Protein AF-A0A094L266-F1 (afdb_monomer_lite)

Structure (mmCIF, N/CA/C/O backbone):
data_AF-A0A094L266-F1
#
_entry.id   AF-A0A094L266-F1
#
loop_
_atom_site.group_PDB
_atom_site.id
_atom_site.type_symbol
_atom_site.label_atom_id
_atom_site.label_alt_id
_atom_site.label_comp_id
_atom_site.label_asym_id
_atom_site.label_entity_id
_atom_site.label_seq_id
_atom_site.pdbx_PDB_ins_code
_atom_site.Cartn_x
_atom_site.Cartn_y
_atom_site.Cartn_z
_atom_site.occupancy
_atom_site.B_iso_or_equiv
_atom_site.auth_seq_id
_atom_site.auth_comp_id
_atom_site.auth_asym_id
_atom_site.auth_atom_id
_atom_site.pdbx_PDB_model_num
ATOM 1 N N . GLN A 1 1 ? -18.349 5.823 22.817 1.00 77.00 1 GLN A N 1
ATOM 2 C CA . GLN A 1 1 ? -17.295 5.300 23.709 1.00 77.00 1 GLN A CA 1
ATOM 3 C C . GLN A 1 1 ? -16.425 6.464 24.142 1.00 77.00 1 GLN A C 1
ATOM 5 O O . GLN A 1 1 ? -16.232 7.372 23.343 1.00 77.00 1 GLN A O 1
ATOM 10 N N . VAL A 1 2 ? -15.951 6.466 25.386 1.00 85.06 2 VAL A N 1
ATOM 11 C CA . VAL A 1 2 ? -15.010 7.472 25.903 1.00 85.06 2 VAL A CA 1
ATOM 12 C C . VAL A 1 2 ? -13.808 6.741 26.481 1.00 85.06 2 VAL A C 1
ATOM 14 O O . VAL A 1 2 ? -13.984 5.824 27.277 1.00 85.06 2 VAL A O 1
ATOM 17 N N . THR A 1 3 ? -12.604 7.152 26.094 1.00 87.38 3 THR A N 1
ATOM 18 C CA . THR A 1 3 ? -11.351 6.601 26.618 1.00 87.38 3 THR A CA 1
ATOM 19 C C . THR A 1 3 ? -10.597 7.705 27.354 1.00 87.38 3 THR A C 1
ATOM 21 O O . THR A 1 3 ? -10.399 8.791 26.813 1.00 87.38 3 THR A O 1
ATOM 24 N N . ILE A 1 4 ? -10.208 7.440 28.599 1.00 89.06 4 ILE A N 1
ATOM 25 C CA . ILE A 1 4 ? -9.524 8.371 29.497 1.00 89.06 4 ILE A CA 1
ATOM 26 C C . ILE A 1 4 ? -8.120 7.833 29.738 1.00 89.06 4 ILE A C 1
ATOM 28 O O . ILE A 1 4 ? -7.959 6.794 30.371 1.00 89.06 4 ILE A O 1
ATOM 32 N N . LEU A 1 5 ? -7.111 8.555 29.259 1.00 89.88 5 LEU A N 1
ATOM 33 C CA . LEU A 1 5 ? -5.710 8.278 29.560 1.00 89.88 5 LEU A CA 1
ATOM 34 C C . LEU A 1 5 ? -5.288 9.113 30.774 1.00 89.88 5 LEU A C 1
ATOM 36 O O . LEU A 1 5 ? -5.449 10.334 30.767 1.00 89.88 5 LEU A O 1
ATOM 40 N N . THR A 1 6 ? -4.761 8.476 31.817 1.00 89.31 6 THR A N 1
ATOM 41 C CA . THR A 1 6 ? -4.371 9.149 33.065 1.00 89.31 6 THR A CA 1
ATOM 42 C C . THR A 1 6 ? -3.055 8.606 33.609 1.00 89.31 6 THR A C 1
ATOM 44 O O . THR A 1 6 ? -2.731 7.445 33.404 1.00 89.31 6 THR A O 1
ATOM 47 N N . SER A 1 7 ? -2.288 9.431 34.320 1.00 86.75 7 SER A N 1
ATOM 48 C CA . SER A 1 7 ? -1.132 8.991 35.118 1.00 86.75 7 SER A CA 1
ATOM 49 C C . SER A 1 7 ? -1.496 8.697 36.579 1.00 86.75 7 SER A C 1
ATOM 51 O O . SER A 1 7 ? -0.636 8.323 37.373 1.00 86.75 7 SER A O 1
ATOM 53 N N . GLN A 1 8 ? -2.758 8.911 36.962 1.00 84.25 8 GLN A N 1
ATOM 54 C CA . GLN A 1 8 ? -3.252 8.644 38.311 1.00 84.25 8 GLN A CA 1
ATOM 55 C C . GLN A 1 8 ? -3.615 7.166 38.481 1.00 84.25 8 GLN A C 1
ATOM 57 O O . GLN A 1 8 ? -3.869 6.456 37.508 1.00 84.25 8 GLN A O 1
ATOM 62 N N . SER A 1 9 ? -3.696 6.715 39.737 1.00 83.94 9 SER A N 1
ATOM 63 C CA . SER A 1 9 ? -4.188 5.374 40.064 1.00 83.94 9 SER A CA 1
ATOM 64 C C . SER A 1 9 ? -5.566 5.141 39.446 1.00 83.94 9 SER A C 1
ATOM 66 O O . SER A 1 9 ? -6.496 5.925 39.660 1.00 83.94 9 SER A O 1
ATOM 68 N N . SER A 1 10 ? -5.708 4.036 38.713 1.00 83.50 10 SER A N 1
ATOM 69 C CA . SER A 1 10 ? -6.963 3.666 38.061 1.00 83.50 10 SER A CA 1
ATOM 70 C C . SER A 1 10 ? -8.124 3.572 39.052 1.00 83.50 10 SER A C 1
ATOM 72 O O . SER A 1 10 ? -9.214 4.056 38.762 1.00 83.50 10 SER A O 1
ATOM 74 N N . LYS A 1 11 ? -7.874 3.058 40.263 1.00 84.00 11 LYS A N 1
ATOM 75 C CA . LYS A 1 11 ? -8.875 2.949 41.338 1.00 84.00 11 LYS A CA 1
ATOM 76 C C . LYS A 1 11 ? -9.418 4.310 41.781 1.00 84.00 11 LYS A C 1
ATOM 78 O O . LYS A 1 11 ? -10.605 4.429 42.070 1.00 84.00 11 LYS A O 1
ATOM 83 N N . GLU A 1 12 ? -8.564 5.330 41.846 1.00 85.38 12 GLU A N 1
ATOM 84 C CA . GLU A 1 12 ? -8.976 6.684 42.236 1.00 85.38 12 GLU A CA 1
ATOM 85 C C . GLU A 1 12 ? -9.762 7.365 41.111 1.00 85.38 12 GLU A C 1
ATOM 87 O O . GLU A 1 12 ? -10.822 7.942 41.349 1.00 85.38 12 GLU A O 1
ATOM 92 N N . MET A 1 13 ? -9.297 7.222 39.867 1.00 87.31 13 MET A N 1
ATOM 93 C CA . MET A 1 13 ? -9.992 7.758 38.696 1.00 87.31 13 MET A CA 1
ATOM 94 C C . MET A 1 13 ? -11.389 7.146 38.534 1.00 87.31 13 MET A C 1
ATOM 96 O O . MET A 1 13 ? -12.349 7.875 38.281 1.00 87.31 13 MET A O 1
ATOM 100 N N . VAL A 1 14 ? -11.516 5.829 38.731 1.00 86.00 14 VAL A N 1
ATOM 101 C CA . VAL A 1 14 ? -12.807 5.128 38.719 1.00 86.00 14 VAL A CA 1
ATOM 102 C C . VAL A 1 14 ? -13.715 5.719 39.791 1.00 86.00 14 VAL A C 1
ATOM 104 O O . VAL A 1 14 ? -14.748 6.268 39.436 1.00 86.00 14 VAL A O 1
ATOM 107 N N . LYS A 1 15 ? -13.303 5.773 41.066 1.00 85.69 15 LYS A N 1
ATOM 108 C CA . LYS A 1 15 ? -14.116 6.378 42.144 1.00 85.69 15 LYS A CA 1
ATOM 109 C C . LYS A 1 15 ? -14.580 7.807 41.837 1.00 85.69 15 LYS A C 1
ATOM 111 O O . LYS A 1 15 ? -15.702 8.191 42.179 1.00 85.69 15 LYS A O 1
ATOM 116 N N . GLN A 1 16 ? -13.735 8.616 41.200 1.00 85.62 16 GLN A N 1
ATOM 117 C CA . GLN A 1 16 ? -14.105 9.974 40.797 1.00 85.62 16 GLN A CA 1
ATOM 118 C C . GLN A 1 16 ? -15.134 9.992 39.664 1.00 85.62 16 GLN A C 1
ATOM 120 O O . GLN A 1 16 ? -16.074 10.791 39.723 1.00 85.62 16 GLN A O 1
ATOM 125 N N . LEU A 1 17 ? -14.984 9.122 38.662 1.00 86.88 17 LEU A N 1
ATOM 126 C CA . LEU A 1 17 ? -15.972 8.940 37.597 1.00 86.88 17 LEU A CA 1
ATOM 127 C C . LEU A 1 17 ? -17.296 8.466 38.179 1.00 86.88 17 LEU A C 1
ATOM 129 O O . LEU A 1 17 ? -18.318 9.103 37.947 1.00 86.88 17 LEU A O 1
ATOM 133 N N . GLU A 1 18 ? -17.260 7.433 39.015 1.00 84.12 18 GLU A N 1
ATOM 134 C CA . GLU A 1 18 ? -18.427 6.890 39.695 1.00 84.12 18 GLU A CA 1
ATOM 135 C C . GLU A 1 18 ? -19.179 7.973 40.461 1.00 84.12 18 GLU A C 1
ATOM 137 O O . GLU A 1 18 ? -20.393 8.042 40.368 1.00 84.12 18 GLU A O 1
ATOM 142 N N . LYS A 1 19 ? -18.482 8.849 41.197 1.00 86.19 19 LYS A N 1
ATOM 143 C CA . LYS A 1 19 ? -19.109 9.943 41.950 1.00 86.19 19 LYS A CA 1
ATOM 144 C C . LYS A 1 19 ? -19.701 11.027 41.049 1.00 86.19 19 LYS A C 1
ATOM 146 O O . LYS A 1 19 ? -20.755 11.560 41.379 1.00 86.19 19 LYS A O 1
ATOM 151 N N . LYS A 1 20 ? -19.019 11.391 39.961 1.00 84.75 20 LYS A N 1
ATOM 152 C CA . LYS A 1 20 ? -19.442 12.492 39.079 1.00 84.75 20 LYS A CA 1
ATOM 153 C C . LYS A 1 20 ? -20.516 12.090 38.072 1.00 84.75 20 LYS A C 1
ATOM 155 O O . LYS A 1 20 ? -21.254 12.956 37.621 1.00 84.75 20 LYS A O 1
ATOM 160 N N . LEU A 1 21 ? -20.589 10.811 37.719 1.00 84.12 21 LEU A N 1
ATOM 161 C CA . LEU A 1 21 ? -21.500 10.293 36.702 1.00 84.12 21 LEU A CA 1
ATOM 162 C C . LEU A 1 21 ? -22.835 9.786 37.276 1.00 84.12 21 LEU A C 1
ATOM 164 O O . LEU A 1 21 ? -23.716 9.468 36.487 1.00 84.12 21 LEU A O 1
ATOM 168 N N . LYS A 1 22 ? -23.022 9.742 38.610 1.00 79.69 22 LYS A N 1
ATOM 169 C CA . LYS A 1 22 ? -24.255 9.209 39.243 1.00 79.69 22 LYS A CA 1
ATOM 170 C C . LYS A 1 22 ? -25.541 9.891 38.778 1.00 79.69 22 LYS A C 1
ATOM 172 O O . LYS A 1 22 ? -26.564 9.225 38.689 1.00 79.69 22 LYS A O 1
ATOM 177 N N . ASP A 1 23 ? -25.468 11.187 38.487 1.00 80.56 23 ASP A N 1
ATOM 178 C CA . ASP A 1 23 ? -26.631 12.025 38.169 1.00 80.56 23 ASP A CA 1
ATOM 179 C C . ASP A 1 23 ? -26.666 12.460 36.691 1.00 80.56 23 ASP A C 1
ATOM 181 O O . ASP A 1 23 ? -27.406 13.372 36.322 1.00 80.56 23 ASP A O 1
ATOM 185 N N . ILE A 1 24 ? -25.835 11.850 35.838 1.00 81.75 24 ILE A N 1
ATOM 186 C CA . ILE A 1 24 ? -25.734 12.185 34.413 1.00 81.75 24 ILE A CA 1
ATOM 187 C C . ILE A 1 24 ? -26.445 11.108 33.595 1.00 81.75 24 ILE A C 1
ATOM 189 O O . ILE A 1 24 ? -26.283 9.918 33.846 1.00 81.75 24 ILE A O 1
ATOM 193 N N . ASP A 1 25 ? -27.219 11.527 32.593 1.00 79.19 25 ASP A N 1
ATOM 194 C CA . ASP A 1 25 ? -27.802 10.609 31.617 1.00 79.19 25 ASP A CA 1
ATOM 195 C C . ASP A 1 25 ? -26.721 10.121 30.639 1.00 79.19 25 ASP A C 1
ATOM 197 O O . ASP A 1 25 ? -26.114 10.907 29.907 1.00 79.19 25 ASP A O 1
ATOM 201 N N . LEU A 1 26 ? -26.465 8.814 30.648 1.00 79.56 26 LEU A N 1
ATOM 202 C CA . LEU A 1 26 ? -25.411 8.168 29.869 1.00 79.56 26 LEU A CA 1
ATOM 203 C C . LEU A 1 26 ? -25.969 7.213 28.805 1.00 79.56 26 LEU A C 1
ATOM 205 O O . LEU A 1 26 ? -25.220 6.405 28.265 1.00 79.56 26 LEU A O 1
ATOM 209 N N . VAL A 1 27 ? -27.255 7.314 28.448 1.00 77.88 27 VAL A N 1
ATOM 210 C CA . VAL A 1 27 ? -27.922 6.411 27.484 1.00 77.88 27 VAL A CA 1
ATOM 211 C C . VAL A 1 27 ? -27.197 6.320 26.128 1.00 77.88 27 VAL A C 1
ATOM 213 O O . VAL A 1 27 ? -27.259 5.292 25.454 1.00 77.88 27 VAL A O 1
ATOM 216 N N . SER A 1 28 ? -26.461 7.359 25.716 1.00 77.62 28 SER A N 1
ATOM 217 C CA . SER A 1 28 ? -25.665 7.355 24.477 1.00 77.62 28 SER A CA 1
ATOM 218 C C . SER A 1 28 ? -24.255 6.756 24.611 1.00 77.62 28 SER A C 1
ATOM 220 O O . SER A 1 28 ? -23.555 6.602 23.607 1.00 77.62 28 SER A O 1
ATOM 222 N N . LEU A 1 29 ? -23.787 6.457 25.827 1.00 76.88 29 LEU A N 1
ATOM 223 C CA . LEU A 1 29 ? -22.441 5.953 26.092 1.00 76.88 29 LEU A CA 1
ATOM 224 C C . LEU A 1 29 ? -22.442 4.436 26.262 1.00 76.88 29 LEU A C 1
ATOM 226 O O . LEU A 1 29 ? -22.919 3.896 27.248 1.00 76.88 29 LEU A O 1
ATOM 230 N N . ARG A 1 30 ? -21.817 3.751 25.302 1.00 76.19 30 ARG A N 1
ATOM 231 C CA . ARG A 1 30 ? -21.686 2.286 25.324 1.00 76.19 30 ARG A CA 1
ATOM 232 C C . ARG A 1 30 ? -20.638 1.765 26.308 1.00 76.19 30 ARG A C 1
ATOM 234 O O . ARG A 1 30 ? -20.806 0.687 26.853 1.00 76.19 30 ARG A O 1
ATOM 241 N N . ARG A 1 31 ? -19.532 2.497 26.473 1.00 81.00 31 ARG A N 1
ATOM 242 C CA . ARG A 1 31 ? -18.361 2.075 27.257 1.00 81.00 31 ARG A CA 1
ATOM 243 C C . ARG A 1 31 ? -17.531 3.283 27.665 1.00 81.00 31 ARG A C 1
ATOM 245 O O . ARG A 1 31 ? -17.343 4.199 26.847 1.00 81.00 31 ARG A O 1
ATOM 252 N N . ILE A 1 32 ? -17.021 3.248 28.892 1.00 86.56 32 ILE A N 1
ATOM 253 C CA . ILE A 1 32 ? -15.956 4.129 29.375 1.00 86.56 32 ILE A CA 1
ATOM 254 C C . ILE A 1 32 ? -14.730 3.255 29.618 1.00 86.56 32 ILE A C 1
ATOM 256 O O . ILE A 1 32 ? -14.832 2.217 30.257 1.00 86.56 32 ILE A O 1
ATOM 260 N N . GLN A 1 33 ? -13.580 3.662 29.096 1.00 87.88 33 GLN A N 1
ATOM 261 C CA . GLN A 1 33 ? -12.321 2.963 29.310 1.00 87.88 33 GLN A CA 1
ATOM 262 C C . GLN A 1 33 ? -11.345 3.889 30.031 1.00 87.88 33 GLN A C 1
ATOM 264 O O . GLN A 1 33 ? -11.112 5.009 29.579 1.00 87.88 33 GLN A O 1
ATOM 269 N N . VAL A 1 34 ? -10.778 3.437 31.145 1.00 88.88 34 VAL A N 1
ATOM 270 C CA . VAL A 1 34 ? -9.764 4.154 31.918 1.00 88.88 34 VAL A CA 1
ATOM 271 C C . VAL A 1 34 ? -8.434 3.445 31.737 1.00 88.88 34 VAL A C 1
ATOM 273 O O . VAL A 1 34 ? -8.269 2.305 32.164 1.00 88.88 34 VAL A O 1
ATOM 276 N N . ILE A 1 35 ? -7.478 4.137 31.125 1.00 90.44 35 ILE A N 1
ATOM 277 C CA . ILE A 1 35 ? -6.133 3.627 30.897 1.00 90.44 35 ILE A CA 1
ATOM 278 C C . ILE A 1 35 ? -5.158 4.400 31.783 1.00 90.44 35 ILE A C 1
ATOM 280 O O . ILE A 1 35 ? -4.917 5.590 31.567 1.00 90.44 35 ILE A O 1
ATOM 284 N N . ALA A 1 36 ? -4.610 3.725 32.790 1.00 90.75 36 ALA A N 1
ATOM 285 C CA . ALA A 1 36 ? -3.615 4.288 33.693 1.00 90.75 36 ALA A CA 1
ATOM 286 C C . ALA A 1 36 ? -2.198 3.998 33.180 1.00 90.75 36 ALA A C 1
ATOM 288 O O . ALA A 1 36 ? -1.821 2.838 33.022 1.00 90.75 36 ALA A O 1
ATOM 289 N N . VAL A 1 37 ? -1.409 5.045 32.942 1.00 91.00 37 VAL A N 1
ATOM 290 C CA . VAL A 1 37 ? -0.004 4.945 32.536 1.00 91.00 37 VAL A CA 1
ATOM 291 C C . VAL A 1 37 ? 0.870 4.899 33.784 1.00 91.00 37 VAL A C 1
ATOM 293 O O . VAL A 1 37 ? 1.020 5.903 34.483 1.00 91.00 37 VAL A O 1
ATOM 296 N N . SER A 1 38 ? 1.441 3.732 34.074 1.00 86.25 38 SER A N 1
ATOM 297 C CA . SER A 1 38 ? 2.360 3.541 35.193 1.00 86.25 38 SER A CA 1
ATOM 298 C C . SER A 1 38 ? 3.793 3.820 34.751 1.00 86.25 38 SER A C 1
ATOM 300 O O . SER A 1 38 ? 4.319 3.139 33.864 1.00 86.25 38 SER A O 1
ATOM 302 N N . LYS A 1 39 ? 4.456 4.772 35.407 1.00 79.12 39 LYS A N 1
ATOM 303 C CA . LYS A 1 39 ? 5.910 4.905 35.300 1.00 79.12 39 LYS A CA 1
ATOM 304 C C . LYS A 1 39 ? 6.559 3.704 35.981 1.00 79.12 39 LYS A C 1
ATOM 306 O O . LYS A 1 39 ? 6.099 3.283 37.040 1.00 79.12 39 LYS A O 1
ATOM 311 N N . ARG A 1 40 ? 7.630 3.156 35.398 1.00 64.12 40 ARG A N 1
ATOM 312 C CA . ARG A 1 40 ? 8.557 2.338 36.189 1.00 64.12 40 ARG A CA 1
ATOM 313 C C . ARG A 1 40 ? 9.209 3.271 37.196 1.00 64.12 40 ARG A C 1
ATOM 315 O O . ARG A 1 40 ? 10.185 3.940 36.863 1.00 64.12 40 ARG A O 1
ATOM 322 N N . ASP A 1 41 ? 8.669 3.327 38.401 1.00 52.66 41 ASP A N 1
ATOM 323 C CA . ASP A 1 41 ? 9.458 3.815 39.514 1.00 52.66 41 ASP A CA 1
ATOM 324 C C . ASP A 1 41 ? 10.597 2.815 39.736 1.00 52.66 41 ASP A C 1
ATOM 326 O O . ASP A 1 41 ? 10.407 1.596 39.720 1.00 52.66 41 ASP A O 1
ATOM 330 N N . LEU A 1 42 ? 11.809 3.364 39.824 1.00 43.25 42 LEU A N 1
ATOM 331 C CA . LEU A 1 42 ? 13.016 2.691 40.279 1.00 43.25 42 LEU A CA 1
ATOM 332 C C . LEU A 1 42 ? 12.658 1.939 41.562 1.00 43.25 42 LEU A C 1
ATOM 334 O O . LEU A 1 42 ? 12.466 2.566 42.599 1.00 43.25 42 LEU A O 1
ATOM 338 N N . LEU A 1 43 ? 12.510 0.618 41.482 1.00 37.81 43 LEU A N 1
ATOM 339 C CA . LEU A 1 43 ? 12.285 -0.195 42.667 1.00 37.81 43 LEU A CA 1
ATOM 340 C C . LEU A 1 43 ? 13.535 -0.077 43.543 1.00 37.81 43 LEU A C 1
ATOM 342 O O . LEU A 1 43 ? 14.563 -0.694 43.254 1.00 37.81 43 LEU A O 1
ATOM 346 N N . GLU A 1 44 ? 13.445 0.716 44.609 1.00 32.06 44 GLU A N 1
ATOM 347 C CA . GLU A 1 44 ? 14.160 0.358 45.825 1.00 32.06 44 GLU A CA 1
ATOM 348 C C . GLU A 1 44 ? 13.681 -1.043 46.240 1.00 32.06 44 GLU A C 1
ATOM 350 O O . GLU A 1 44 ? 12.492 -1.358 46.104 1.00 32.06 44 GLU A O 1
ATOM 355 N N . PRO A 1 45 ? 14.595 -1.930 46.659 1.00 34.88 45 PRO A N 1
ATOM 356 C CA . PRO A 1 45 ? 14.244 -3.291 47.012 1.00 34.88 45 PRO A CA 1
ATOM 357 C C . PRO A 1 45 ? 13.551 -3.274 48.373 1.00 34.88 45 PRO A C 1
ATOM 359 O O . PRO A 1 45 ? 14.216 -3.336 49.402 1.00 34.88 45 PRO A O 1
ATOM 362 N N . GLU A 1 46 ? 12.223 -3.202 48.386 1.00 33.81 46 GLU A N 1
ATOM 363 C CA . GLU A 1 46 ? 11.473 -3.612 49.568 1.00 33.81 46 GLU A CA 1
ATOM 364 C C . GLU A 1 46 ? 11.208 -5.117 49.532 1.00 33.81 46 GLU A C 1
ATOM 366 O O . GLU A 1 46 ? 10.936 -5.738 48.501 1.00 33.81 46 GLU A O 1
ATOM 371 N N . GLU A 1 47 ? 11.431 -5.692 50.702 1.00 31.75 47 GLU A N 1
ATOM 372 C CA . GLU A 1 47 ? 11.678 -7.091 50.967 1.00 31.75 47 GLU A CA 1
ATOM 373 C C . GLU A 1 47 ? 10.455 -7.983 50.724 1.00 31.75 47 GLU A C 1
ATOM 375 O O . GLU A 1 47 ? 9.295 -7.577 50.727 1.00 31.75 47 GLU A O 1
ATOM 380 N N . GLN A 1 48 ? 10.766 -9.258 50.516 1.00 33.16 48 GLN A N 1
ATOM 381 C CA . GLN A 1 48 ? 9.856 -10.358 50.240 1.00 33.16 48 GLN A CA 1
ATOM 382 C C . GLN A 1 48 ? 8.663 -10.425 51.208 1.00 33.16 48 GLN A C 1
ATOM 384 O O . GLN A 1 48 ? 8.833 -10.658 52.404 1.00 33.16 48 GLN A O 1
ATOM 389 N N . CYS A 1 49 ? 7.446 -10.421 50.660 1.00 25.62 49 CYS A N 1
ATOM 390 C CA . CYS A 1 49 ? 6.322 -11.122 51.276 1.00 25.62 49 CYS A CA 1
ATOM 391 C C . CYS A 1 49 ? 5.415 -11.777 50.221 1.00 25.62 49 CYS A C 1
ATOM 393 O O . CYS A 1 49 ? 4.781 -11.103 49.421 1.00 25.62 49 CYS A O 1
ATOM 395 N N . SER A 1 50 ? 5.465 -13.115 50.251 1.00 27.64 50 SER A N 1
ATOM 396 C CA . SER A 1 50 ? 4.631 -14.196 49.687 1.00 27.64 50 SER A CA 1
ATOM 397 C C . SER A 1 50 ? 3.676 -13.964 48.496 1.00 27.64 50 SER A C 1
ATOM 399 O O . SER A 1 50 ? 2.906 -13.007 48.491 1.00 27.64 50 SER A O 1
ATOM 401 N N . PRO A 1 51 ? 3.578 -14.949 47.573 1.00 37.16 51 PRO A N 1
ATOM 402 C CA . PRO A 1 51 ? 2.551 -14.970 46.546 1.00 37.16 51 PRO A CA 1
ATOM 403 C C . PRO A 1 51 ? 1.230 -15.427 47.175 1.00 37.16 51 PRO A C 1
ATOM 405 O O . PRO A 1 51 ? 1.116 -16.553 47.659 1.00 37.16 51 PRO A O 1
ATOM 408 N N . ALA A 1 52 ? 0.234 -14.555 47.167 1.00 28.48 52 ALA A N 1
ATOM 409 C CA . ALA A 1 52 ? -1.155 -14.952 47.305 1.00 28.48 52 ALA A CA 1
ATOM 410 C C . ALA A 1 52 ? -1.889 -14.404 46.085 1.00 28.48 52 ALA A C 1
ATOM 412 O O . ALA A 1 52 ? -1.742 -13.227 45.748 1.00 28.48 52 ALA A O 1
ATOM 413 N N . ASP A 1 53 ? -2.590 -15.309 45.407 1.00 34.81 53 ASP A N 1
ATOM 414 C CA . ASP A 1 53 ? -3.562 -15.037 44.359 1.00 34.81 53 ASP A CA 1
ATOM 415 C C . ASP A 1 53 ? -4.365 -13.770 44.649 1.00 34.81 53 ASP A C 1
ATOM 417 O O . ASP A 1 53 ? -4.700 -13.517 45.800 1.00 34.81 53 ASP A O 1
ATOM 421 N N . GLU A 1 54 ? -4.662 -13.005 43.597 1.00 32.50 54 GLU A N 1
ATOM 422 C CA . GLU A 1 54 ? -5.929 -12.297 43.378 1.00 32.50 54 GLU A CA 1
ATOM 423 C C . GLU A 1 54 ? -5.799 -11.542 42.050 1.00 32.50 54 GLU A C 1
ATOM 425 O O . GLU A 1 54 ? -5.428 -10.367 41.969 1.00 32.50 54 GLU A O 1
ATOM 430 N N . SER A 1 55 ? -6.146 -12.240 40.969 1.00 32.25 55 SER A N 1
ATOM 431 C CA . SER A 1 55 ? -6.705 -11.628 39.770 1.00 32.25 55 SER A CA 1
ATOM 432 C C . SER A 1 55 ? -8.019 -10.930 40.143 1.00 32.25 55 SER A C 1
ATOM 434 O O . SER A 1 55 ? -9.102 -11.400 39.801 1.00 32.25 55 SER A O 1
ATOM 436 N N . SER A 1 56 ? -7.943 -9.821 40.879 1.00 34.25 56 SER A N 1
ATOM 437 C CA . SER A 1 56 ? -9.099 -8.974 41.164 1.00 34.25 56 SER A CA 1
ATOM 438 C C . SER A 1 56 ? -9.344 -8.073 39.957 1.00 34.25 56 SER A C 1
ATOM 440 O O . SER A 1 56 ? -9.061 -6.873 39.945 1.00 34.25 56 SER A O 1
ATOM 442 N N . SER A 1 57 ? -9.899 -8.684 38.907 1.00 38.62 57 SER A N 1
ATOM 443 C CA . SER A 1 57 ? -10.837 -7.985 38.034 1.00 38.62 57 SER A CA 1
ATOM 444 C C . SER A 1 57 ? -11.988 -7.533 38.934 1.00 38.62 57 SER A C 1
ATOM 446 O O . SER A 1 57 ? -12.944 -8.260 39.185 1.00 38.62 57 SER A O 1
ATOM 448 N N . SER A 1 58 ? -11.824 -6.370 39.561 1.00 40.22 58 SER A N 1
ATOM 449 C CA . SER A 1 58 ? -12.913 -5.719 40.268 1.00 40.22 58 SER A CA 1
ATOM 450 C C . SER A 1 58 ? -13.854 -5.219 39.181 1.00 40.22 58 SER A C 1
ATOM 452 O O . SER A 1 58 ? -13.650 -4.123 38.665 1.00 40.22 58 SER A O 1
ATOM 454 N N . GLU A 1 59 ? -14.841 -6.040 38.812 1.00 43.69 59 GLU A N 1
ATOM 455 C CA . GLU A 1 59 ? -16.023 -5.631 38.050 1.00 43.69 59 GLU A CA 1
ATOM 456 C C . GLU A 1 59 ? -16.723 -4.505 38.827 1.00 43.69 59 GLU A C 1
ATOM 458 O O . GLU A 1 59 ? -17.628 -4.716 39.633 1.00 43.69 59 GLU A O 1
ATOM 463 N N . ALA A 1 60 ? -16.255 -3.273 38.636 1.00 48.44 60 ALA A N 1
ATOM 464 C CA . ALA A 1 60 ? -16.904 -2.067 39.121 1.00 48.44 60 ALA A CA 1
ATOM 465 C C . ALA A 1 60 ? -18.063 -1.745 38.168 1.00 48.44 60 ALA A C 1
ATOM 467 O O . ALA A 1 60 ? -18.021 -0.801 37.384 1.00 48.44 60 ALA A O 1
ATOM 468 N N . ALA A 1 61 ? -19.091 -2.593 38.192 1.00 46.56 61 ALA A N 1
ATOM 469 C CA . ALA A 1 61 ? -20.301 -2.403 37.414 1.00 46.56 61 ALA A CA 1
ATOM 470 C C . ALA A 1 61 ? -21.195 -1.380 38.125 1.00 46.56 61 ALA A C 1
ATOM 472 O O . ALA A 1 61 ? -21.938 -1.706 39.054 1.00 46.56 61 ALA A O 1
ATOM 473 N N . ILE A 1 62 ? -21.146 -0.125 37.684 1.00 50.28 62 ILE A N 1
ATOM 474 C CA . ILE A 1 62 ? -22.175 0.852 38.037 1.00 50.28 62 ILE A CA 1
ATOM 475 C C . ILE A 1 62 ? -23.259 0.818 36.966 1.00 50.28 62 ILE A C 1
ATOM 477 O O . ILE A 1 62 ? -23.005 1.107 35.803 1.00 50.28 62 ILE A O 1
ATOM 481 N N . LEU A 1 63 ? -24.490 0.514 37.391 1.00 49.56 63 LEU A N 1
ATOM 482 C CA . LEU A 1 63 ? -25.731 0.844 36.677 1.00 49.56 63 LEU A CA 1
ATOM 483 C C . LEU A 1 63 ? -25.696 0.523 35.170 1.00 49.56 63 LEU A C 1
ATOM 485 O O . LEU A 1 63 ? -25.966 1.378 34.334 1.00 49.56 63 LEU A O 1
ATOM 489 N N . GLY A 1 64 ? -25.350 -0.718 34.820 1.00 54.41 64 GLY A N 1
ATOM 490 C CA . GLY A 1 64 ? -25.424 -1.209 33.439 1.00 54.41 64 GLY A CA 1
ATOM 491 C C . GLY A 1 64 ? -24.402 -0.613 32.464 1.00 54.41 64 GLY A C 1
ATOM 492 O O . GLY A 1 64 ? -24.470 -0.934 31.279 1.00 54.41 64 GLY A O 1
ATOM 493 N N . MET A 1 65 ? -23.458 0.212 32.933 1.00 63.25 65 MET A N 1
ATOM 494 C CA . MET A 1 65 ? -22.326 0.697 32.145 1.00 63.25 65 MET A CA 1
ATOM 495 C C . MET A 1 65 ? -21.022 0.066 32.613 1.00 63.25 65 MET A C 1
ATOM 497 O O . MET A 1 65 ? -20.639 0.176 33.775 1.00 63.25 65 MET A O 1
ATOM 501 N N . ASP A 1 66 ? -20.332 -0.563 31.669 1.00 68.19 66 ASP A N 1
ATOM 502 C CA . ASP A 1 66 ? -19.044 -1.203 31.900 1.00 68.19 66 ASP A CA 1
ATOM 503 C C . ASP A 1 66 ? -17.917 -0.153 31.856 1.00 68.19 66 ASP A C 1
ATOM 505 O O . ASP A 1 66 ? -17.731 0.544 30.843 1.00 68.19 66 ASP A O 1
ATOM 509 N N . ILE A 1 67 ? -17.211 0.009 32.984 1.00 79.50 67 ILE A N 1
ATOM 510 C CA . ILE A 1 67 ? -15.985 0.807 33.078 1.00 79.50 67 ILE A CA 1
ATOM 511 C C . ILE A 1 67 ? -14.813 -0.160 32.967 1.00 79.50 67 ILE A C 1
ATOM 513 O O . ILE A 1 67 ? -14.420 -0.793 33.944 1.00 79.50 67 ILE A O 1
ATOM 517 N N . ASP A 1 68 ? -14.229 -0.234 31.777 1.00 83.94 68 ASP A N 1
ATOM 518 C CA . ASP A 1 68 ? -13.046 -1.055 31.558 1.00 83.94 68 ASP A CA 1
ATOM 519 C C . ASP A 1 68 ? -11.797 -0.334 32.069 1.00 83.94 68 ASP A C 1
ATOM 521 O O . ASP A 1 68 ? -11.569 0.839 31.758 1.00 83.94 68 ASP A O 1
ATOM 525 N N . VAL A 1 69 ? -10.982 -1.035 32.849 1.00 84.62 69 VAL A N 1
ATOM 526 C CA . VAL A 1 69 ? -9.792 -0.482 33.489 1.00 84.62 69 VAL A CA 1
ATOM 527 C C . VAL A 1 69 ? -8.563 -1.238 33.014 1.00 84.62 69 VAL A C 1
ATOM 529 O O . VAL A 1 69 ? -8.401 -2.423 33.295 1.00 84.62 69 VAL A O 1
ATOM 532 N N . GLN A 1 70 ? -7.647 -0.521 32.369 1.00 87.19 70 GLN A N 1
ATOM 533 C CA . GLN A 1 70 ? -6.381 -1.066 31.896 1.00 87.19 70 GLN A CA 1
ATOM 534 C C . GLN A 1 70 ? -5.207 -0.286 32.491 1.00 87.19 70 GLN A C 1
ATOM 536 O O . GLN A 1 70 ? -5.202 0.943 32.502 1.00 87.19 70 GLN A O 1
ATOM 541 N N . THR A 1 71 ? -4.178 -0.990 32.958 1.00 87.69 71 THR A N 1
ATOM 542 C CA . THR A 1 71 ? -2.902 -0.372 33.347 1.00 87.69 71 THR A CA 1
ATOM 543 C C . THR A 1 71 ? -1.867 -0.670 32.271 1.00 87.69 71 THR A C 1
ATOM 545 O O . THR A 1 71 ? -1.721 -1.818 31.853 1.00 87.69 71 THR A O 1
ATOM 548 N N . VAL A 1 72 ? -1.162 0.360 31.812 1.00 90.75 72 VAL A N 1
ATOM 549 C CA . VAL A 1 72 ? -0.170 0.276 30.738 1.00 90.75 72 VAL A CA 1
ATOM 550 C C . VAL A 1 72 ? 1.133 0.902 31.209 1.00 90.75 72 VAL A C 1
ATOM 552 O O . VAL A 1 72 ? 1.147 1.931 31.877 1.00 90.75 72 VAL A O 1
ATOM 555 N N . GLU A 1 73 ? 2.244 0.274 30.859 1.00 89.50 73 GLU A N 1
ATOM 556 C CA . GLU A 1 73 ? 3.572 0.785 31.176 1.00 89.50 73 GLU A CA 1
ATOM 557 C C . GLU A 1 73 ? 3.910 2.045 30.361 1.00 89.50 73 GLU A C 1
ATOM 559 O O . GLU A 1 73 ? 3.600 2.113 29.170 1.00 89.50 73 GLU A O 1
ATOM 564 N N . ASP A 1 74 ? 4.610 3.005 30.975 1.00 89.00 74 ASP A N 1
ATOM 565 C CA . ASP A 1 74 ? 5.196 4.177 30.307 1.00 89.00 74 ASP A CA 1
ATOM 566 C C . ASP A 1 74 ? 6.400 3.783 29.429 1.00 89.00 74 ASP A C 1
ATOM 568 O O . ASP A 1 74 ? 7.560 4.092 29.707 1.00 89.00 74 ASP A O 1
ATOM 572 N N . SER A 1 75 ? 6.127 3.010 28.380 1.00 90.38 75 SER A N 1
ATOM 573 C CA . SER A 1 75 ? 7.102 2.591 27.379 1.00 90.38 75 SER A CA 1
ATOM 574 C C . SER A 1 75 ? 6.573 2.892 25.979 1.00 90.38 75 SER A C 1
ATOM 576 O O . SER A 1 75 ? 5.373 2.783 25.717 1.00 90.38 75 SER A O 1
ATOM 578 N N . VAL A 1 76 ? 7.475 3.232 25.051 1.00 89.06 76 VAL A N 1
ATOM 579 C CA . VAL A 1 76 ? 7.107 3.557 23.660 1.00 89.06 76 VAL A CA 1
ATOM 580 C C . VAL A 1 76 ? 6.327 2.414 23.015 1.00 89.06 76 VAL A C 1
ATOM 582 O O . VAL A 1 76 ? 5.311 2.662 22.381 1.00 89.06 76 VAL A O 1
ATOM 585 N N . LEU A 1 77 ? 6.763 1.167 23.212 1.00 89.44 77 LEU A N 1
ATOM 586 C CA . LEU A 1 77 ? 6.108 -0.001 22.620 1.00 89.44 77 LEU A CA 1
ATOM 587 C C . LEU A 1 77 ? 4.735 -0.271 23.246 1.00 89.44 77 LEU A C 1
ATOM 589 O O . LEU A 1 77 ? 3.798 -0.614 22.529 1.00 89.44 77 LEU A O 1
ATOM 593 N N . SER A 1 78 ? 4.611 -0.104 24.566 1.00 90.31 78 SER A N 1
ATOM 594 C CA . SER A 1 78 ? 3.352 -0.317 25.288 1.00 90.31 78 SER A CA 1
ATOM 595 C C . SER A 1 78 ? 2.304 0.712 24.871 1.00 90.31 78 SER A C 1
ATOM 597 O O . SER A 1 78 ? 1.179 0.347 24.534 1.00 90.31 78 SER A O 1
ATOM 599 N N . LEU A 1 79 ? 2.693 1.989 24.813 1.00 90.94 79 LEU A N 1
ATOM 600 C CA . LEU A 1 79 ? 1.831 3.071 24.343 1.00 90.94 79 LEU A CA 1
ATOM 601 C C . LEU A 1 79 ? 1.514 2.933 22.848 1.00 90.94 79 LEU A C 1
ATOM 603 O O . LEU A 1 79 ? 0.363 3.095 22.455 1.00 90.94 79 LEU A O 1
ATOM 607 N N . GLU A 1 80 ? 2.496 2.580 22.011 1.00 90.38 80 GLU A N 1
ATOM 608 C CA . GLU A 1 80 ? 2.281 2.311 20.583 1.00 90.38 80 GLU A CA 1
ATOM 609 C C . GLU A 1 80 ? 1.225 1.216 20.387 1.00 90.38 80 GLU A C 1
ATOM 611 O O . GLU A 1 80 ? 0.274 1.402 19.628 1.00 90.38 80 GLU A O 1
ATOM 616 N N . MET A 1 81 ? 1.357 0.089 21.088 1.00 88.94 81 MET A N 1
ATOM 617 C CA . MET A 1 81 ? 0.410 -1.018 20.979 1.00 88.94 81 MET A CA 1
ATOM 618 C C . MET A 1 81 ? -0.980 -0.641 21.487 1.00 88.94 81 MET A C 1
ATOM 620 O O . MET A 1 81 ? -1.977 -0.974 20.846 1.00 88.94 81 MET A O 1
ATOM 624 N N . LEU A 1 82 ? -1.047 0.096 22.596 1.00 90.12 82 LEU A N 1
ATOM 625 C CA . LEU A 1 82 ? -2.290 0.613 23.155 1.00 90.12 82 LEU A CA 1
ATOM 626 C C . LEU A 1 82 ? -3.037 1.486 22.143 1.00 90.12 82 LEU A C 1
ATOM 628 O O . LEU A 1 82 ? -4.187 1.200 21.819 1.00 90.12 82 LEU A O 1
ATOM 632 N N . PHE A 1 83 ? -2.383 2.522 21.610 1.00 88.44 83 PHE A N 1
ATOM 633 C CA . PHE A 1 83 ? -3.018 3.442 20.667 1.00 88.44 83 PHE A CA 1
ATOM 634 C C . PHE A 1 83 ? -3.425 2.745 19.375 1.00 88.44 83 PHE A C 1
ATOM 636 O O . PHE A 1 83 ? -4.493 3.022 18.833 1.00 88.44 83 PHE A O 1
ATOM 643 N N . LYS A 1 84 ? -2.612 1.809 18.887 1.00 89.50 84 LYS A N 1
ATOM 644 C CA . LYS A 1 84 ? -2.952 1.062 17.680 1.00 89.50 84 LYS A CA 1
ATOM 645 C C . LYS A 1 84 ? -4.112 0.090 17.885 1.00 89.50 84 LYS A C 1
ATOM 647 O O . LYS A 1 84 ? -4.919 -0.063 16.975 1.00 89.50 84 LYS A O 1
ATOM 652 N N . THR A 1 85 ? -4.213 -0.536 19.055 1.00 86.19 85 THR A N 1
ATOM 653 C CA . THR A 1 85 ? -5.358 -1.394 19.408 1.00 86.19 85 THR A CA 1
ATOM 654 C C . THR A 1 85 ? -6.621 -0.552 19.566 1.00 86.19 85 THR A C 1
ATOM 656 O O . THR A 1 85 ? -7.662 -0.884 19.014 1.00 86.19 85 THR A O 1
ATOM 659 N N . TRP A 1 86 ? -6.508 0.615 20.204 1.00 84.12 86 TRP A N 1
ATOM 660 C CA . TRP A 1 86 ? -7.614 1.561 20.330 1.00 84.12 86 TRP A CA 1
ATOM 661 C C . TRP A 1 86 ? -8.150 2.037 18.968 1.00 84.12 86 TRP A C 1
ATOM 663 O O . TRP A 1 86 ? -9.362 2.110 18.772 1.00 84.12 86 TRP A O 1
ATOM 673 N N . LEU A 1 87 ? -7.264 2.302 17.999 1.00 80.75 87 LEU A N 1
ATOM 674 C CA . LEU A 1 87 ? -7.664 2.613 16.620 1.00 80.75 87 LEU A CA 1
ATOM 675 C C . LEU A 1 87 ? -8.325 1.417 15.910 1.00 80.75 87 LEU A C 1
ATOM 677 O O . LEU A 1 87 ? -9.173 1.618 15.044 1.00 80.75 87 LEU A O 1
ATOM 681 N N . HIS A 1 88 ? -7.959 0.184 16.271 1.00 75.56 88 HIS A N 1
ATOM 682 C CA . HIS A 1 88 ? -8.466 -1.052 15.661 1.00 75.56 88 HIS A CA 1
ATOM 683 C C . HIS A 1 88 ? -9.888 -1.425 16.128 1.00 75.56 88 HIS A C 1
ATOM 685 O O . HIS A 1 88 ? -10.727 -1.812 15.307 1.00 75.56 88 HIS A O 1
ATOM 691 N N . ASP A 1 89 ? -10.198 -1.222 17.412 1.00 68.62 89 ASP A N 1
ATOM 692 C CA . ASP A 1 89 ? -11.443 -1.675 18.061 1.00 68.62 89 ASP A CA 1
ATOM 693 C C . ASP A 1 89 ? -12.724 -0.928 17.627 1.00 68.62 89 ASP A C 1
ATOM 695 O O . ASP A 1 89 ? -13.835 -1.330 17.974 1.00 68.62 89 ASP A O 1
ATOM 699 N N . CYS A 1 90 ? -12.620 0.143 16.835 1.00 60.75 90 CYS A N 1
ATOM 700 C CA . CYS A 1 90 ? -13.773 0.963 16.432 1.00 60.75 90 CYS A CA 1
ATOM 701 C C . CYS A 1 90 ? -14.682 0.324 15.352 1.00 60.75 90 CYS A C 1
ATOM 703 O O . CYS A 1 90 ? -15.644 0.955 14.913 1.00 60.75 90 CYS A O 1
ATOM 705 N N . SER A 1 91 ? -14.379 -0.88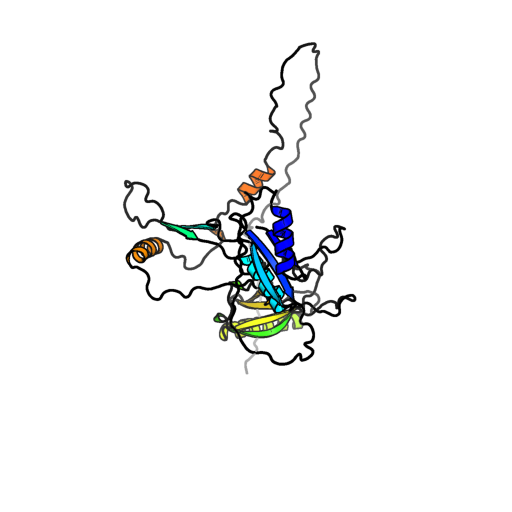9 14.877 1.00 58.09 91 SER A N 1
ATOM 706 C CA . SER A 1 91 ? -14.783 -1.365 13.543 1.00 58.09 91 SER A CA 1
ATOM 707 C C . SER A 1 91 ? -15.920 -2.402 13.478 1.00 58.09 91 SER A C 1
ATOM 709 O O . SER A 1 91 ? -16.245 -2.855 12.387 1.00 58.09 91 SER A O 1
ATOM 711 N N . THR A 1 92 ? -16.566 -2.785 14.586 1.00 62.09 92 THR A N 1
ATOM 712 C CA . THR A 1 92 ? -17.458 -3.974 14.605 1.00 62.09 92 THR A CA 1
ATOM 713 C C . THR A 1 92 ? -18.963 -3.690 14.622 1.00 62.09 92 THR A C 1
ATOM 715 O O . THR A 1 92 ? -19.771 -4.615 14.692 1.00 62.09 92 THR A O 1
ATOM 718 N N . GLU A 1 93 ? -19.392 -2.427 14.555 1.00 65.38 93 GLU A N 1
ATOM 719 C CA . GLU A 1 93 ? -20.818 -2.099 14.708 1.00 65.38 93 GLU A CA 1
ATOM 720 C C . GLU A 1 93 ? -21.643 -2.245 13.419 1.00 65.38 93 GLU A C 1
ATOM 722 O O . GLU A 1 93 ? -22.877 -2.270 13.485 1.00 65.38 93 GLU A O 1
ATOM 727 N N . ARG A 1 94 ? -21.002 -2.286 12.242 1.00 70.75 94 ARG A N 1
ATOM 728 C CA . ARG A 1 94 ? -21.682 -2.303 10.938 1.00 70.75 94 ARG A CA 1
ATOM 729 C C . ARG A 1 94 ? -20.903 -3.106 9.906 1.00 70.75 94 ARG A C 1
ATOM 731 O O . ARG A 1 94 ? -19.689 -3.012 9.850 1.00 70.75 94 ARG A O 1
ATOM 738 N N . GLU A 1 95 ? -21.644 -3.780 9.029 1.00 84.69 95 GLU A N 1
ATOM 739 C CA . GLU A 1 95 ? -21.099 -4.383 7.808 1.00 84.69 95 GLU A CA 1
ATOM 740 C C . GLU A 1 95 ? -20.481 -3.284 6.922 1.00 84.69 95 GLU A C 1
ATOM 742 O O . GLU A 1 95 ? -21.152 -2.291 6.617 1.00 84.69 95 GLU A O 1
ATOM 747 N N . HIS A 1 96 ? -19.225 -3.447 6.494 1.00 87.94 96 HIS A N 1
ATOM 748 C CA . HIS A 1 96 ? -18.531 -2.417 5.704 1.00 87.94 96 HIS A CA 1
ATOM 749 C C . HIS A 1 96 ? -18.775 -2.519 4.196 1.00 87.94 96 HIS A C 1
ATOM 751 O O . HIS A 1 96 ? -18.898 -1.494 3.523 1.00 87.94 96 HIS A O 1
ATOM 757 N N . LEU A 1 97 ? -18.836 -3.733 3.642 1.00 93.69 97 LEU A N 1
ATOM 758 C CA . LEU A 1 97 ? -19.106 -3.942 2.220 1.00 93.69 97 LEU A CA 1
ATOM 759 C C . LEU A 1 97 ? -19.822 -5.260 1.947 1.00 93.69 97 LEU A C 1
ATOM 761 O O . LEU A 1 97 ? -19.723 -6.217 2.711 1.00 93.69 97 LEU A O 1
ATOM 765 N N . HIS A 1 98 ? -20.506 -5.318 0.805 1.00 94.62 98 HIS A N 1
ATOM 766 C CA . HIS A 1 98 ? -21.088 -6.543 0.260 1.00 94.62 98 HIS A CA 1
ATOM 767 C C . HIS A 1 98 ? -20.400 -6.904 -1.059 1.00 94.62 98 HIS A C 1
ATOM 769 O O . HIS A 1 98 ? -20.397 -6.097 -1.989 1.00 94.62 98 HIS A O 1
ATOM 775 N N . LEU A 1 99 ? -19.849 -8.115 -1.169 1.00 94.62 99 LEU A N 1
ATOM 776 C CA . LEU A 1 99 ? -19.372 -8.668 -2.438 1.00 94.62 99 LEU A CA 1
ATOM 777 C C . LEU A 1 99 ? -20.513 -9.420 -3.117 1.00 94.62 99 LEU A C 1
ATOM 779 O O . LEU A 1 99 ? -21.045 -10.388 -2.573 1.00 94.62 99 LEU A O 1
ATOM 783 N N . LEU A 1 100 ? -20.881 -8.971 -4.314 1.00 94.00 100 LEU A N 1
ATOM 784 C CA . LEU A 1 100 ? -21.951 -9.567 -5.105 1.00 94.00 100 LEU A CA 1
ATOM 785 C C . LEU A 1 100 ? -21.347 -10.438 -6.205 1.00 94.00 100 LEU A C 1
ATOM 787 O O . LEU A 1 100 ? -20.699 -9.927 -7.116 1.00 94.00 100 LEU A O 1
ATOM 791 N N . LEU A 1 101 ? -21.579 -11.745 -6.128 1.00 91.69 101 LEU A N 1
ATOM 792 C CA . LEU A 1 101 ? -21.177 -12.699 -7.156 1.00 91.69 101 LEU A CA 1
ATOM 793 C C . LEU A 1 101 ? -22.348 -12.972 -8.110 1.00 91.69 101 LEU A C 1
ATOM 795 O O . LEU A 1 101 ? -23.511 -12.976 -7.676 1.00 91.69 101 LEU A O 1
ATOM 799 N N . PRO A 1 102 ? -22.074 -13.218 -9.404 1.00 89.25 102 PRO A N 1
ATOM 800 C CA . PRO A 1 102 ? -23.117 -13.594 -10.347 1.00 89.25 102 PRO A CA 1
ATOM 801 C C . PRO A 1 102 ? -23.796 -14.890 -9.896 1.00 89.25 102 PRO A C 1
ATOM 803 O O . PRO A 1 102 ? -23.171 -15.786 -9.333 1.00 89.25 102 PRO A O 1
ATOM 806 N N . SER A 1 103 ? -25.098 -15.000 -10.143 1.00 77.62 103 SER A N 1
ATOM 807 C CA . SER A 1 103 ? -25.805 -16.262 -9.941 1.00 77.62 103 SER A CA 1
ATOM 808 C C . SER A 1 103 ? -25.583 -17.130 -11.181 1.00 77.62 103 SER A C 1
ATOM 810 O O . SER A 1 103 ? -25.861 -16.677 -12.291 1.00 77.62 103 SER A O 1
ATOM 812 N N . GLY A 1 104 ? -25.046 -18.342 -11.012 1.00 62.72 104 GLY A N 1
ATOM 813 C CA . GLY A 1 104 ? -24.703 -19.271 -12.097 1.00 62.72 104 GLY A CA 1
ATOM 814 C C . GLY A 1 104 ? -25.927 -19.854 -12.814 1.00 62.72 104 GLY A C 1
ATOM 815 O O . GLY A 1 104 ? -26.209 -21.042 -12.703 1.00 62.72 104 GLY A O 1
ATOM 816 N N . GLY A 1 105 ? -26.677 -19.017 -13.531 1.00 56.16 105 GLY A N 1
ATOM 817 C CA . GLY A 1 105 ? -27.850 -19.396 -14.313 1.00 56.16 105 GLY A CA 1
ATOM 818 C C . GLY A 1 105 ? -27.557 -19.416 -15.810 1.00 56.16 105 GLY A C 1
ATOM 819 O O . GLY A 1 105 ? -27.877 -18.466 -16.519 1.00 56.16 105 GLY A O 1
ATOM 820 N N . LEU A 1 106 ? -26.987 -20.511 -16.313 1.00 52.28 106 LEU A N 1
ATOM 821 C CA . LEU A 1 106 ? -27.030 -20.831 -17.742 1.00 52.28 106 LEU A CA 1
ATOM 822 C C . LEU A 1 106 ? -28.438 -21.353 -18.072 1.00 52.28 106 LEU A C 1
ATOM 824 O O . LEU A 1 106 ? -28.723 -22.536 -17.915 1.00 52.28 106 LEU A O 1
ATOM 828 N N . GLY A 1 107 ? -29.345 -20.468 -18.486 1.00 48.03 107 GLY A N 1
ATOM 829 C CA . GLY A 1 107 ? -30.699 -20.866 -18.873 1.00 48.03 107 GLY A CA 1
ATOM 830 C C . GLY A 1 107 ? -31.489 -19.752 -19.552 1.00 48.03 107 GLY A C 1
ATOM 831 O O . GLY A 1 107 ? -31.704 -18.690 -18.980 1.00 48.03 107 GLY A O 1
ATOM 832 N N . HIS A 1 108 ? -31.911 -20.022 -20.786 1.00 44.19 108 HIS A N 1
ATOM 833 C CA . HIS A 1 108 ? -32.685 -19.174 -21.692 1.00 44.19 108 HIS A CA 1
ATOM 834 C C . HIS A 1 108 ? -33.741 -18.254 -21.042 1.00 44.19 108 HIS A C 1
ATOM 836 O O . HIS A 1 108 ? -34.598 -18.708 -20.293 1.00 44.19 108 HIS A O 1
ATOM 842 N N . ALA A 1 109 ? -33.680 -16.975 -21.437 1.00 52.03 109 ALA A N 1
ATOM 843 C CA . ALA A 1 109 ? -34.703 -15.935 -21.663 1.00 52.03 109 ALA A CA 1
ATOM 844 C C . ALA A 1 109 ? -36.040 -15.841 -20.877 1.00 52.03 109 ALA A C 1
ATOM 846 O O . ALA A 1 109 ? -36.741 -14.854 -21.094 1.00 52.03 109 ALA A O 1
ATOM 847 N N . THR A 1 110 ? -36.439 -16.742 -19.975 1.00 53.97 110 THR A N 1
ATOM 848 C CA . THR A 1 110 ? -37.788 -16.692 -19.361 1.00 53.97 110 THR A CA 1
ATOM 849 C C . THR A 1 110 ? -37.884 -17.143 -17.893 1.00 53.97 110 THR A C 1
ATOM 851 O O . THR A 1 110 ? -38.981 -17.445 -17.432 1.00 53.97 110 THR A O 1
ATOM 854 N N . ALA A 1 111 ? -36.792 -17.158 -17.117 1.00 52.44 111 ALA A N 1
ATOM 855 C CA . ALA A 1 111 ? -36.819 -17.491 -15.681 1.00 52.44 111 ALA A CA 1
ATOM 856 C C . ALA A 1 111 ? -36.549 -16.260 -14.779 1.00 52.44 111 ALA A C 1
ATOM 858 O O . ALA A 1 111 ? -35.811 -15.356 -15.181 1.00 52.44 111 ALA A O 1
ATOM 859 N N . PRO A 1 112 ? -37.165 -16.179 -13.579 1.00 53.25 112 PRO A N 1
ATOM 860 C CA . PRO A 1 112 ? -37.163 -14.978 -12.747 1.00 53.25 112 PRO A CA 1
ATOM 861 C C . PRO A 1 112 ? -35.750 -14.650 -12.260 1.00 53.25 112 PRO A C 1
ATOM 863 O O 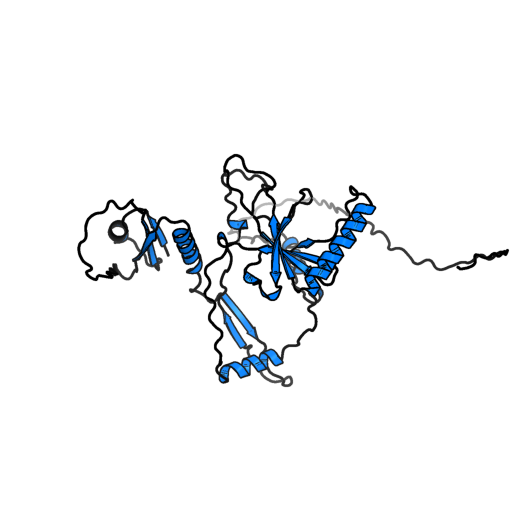. PRO A 1 112 ? -35.003 -15.546 -11.877 1.00 53.25 112 PRO A O 1
ATOM 866 N N . LYS A 1 113 ? -35.410 -13.352 -12.281 1.00 58.94 113 LYS A N 1
ATOM 867 C CA . LYS A 1 113 ? -34.119 -12.768 -11.879 1.00 58.94 113 LYS A CA 1
ATOM 868 C C . LYS A 1 113 ? -33.532 -13.489 -10.661 1.00 58.94 113 LYS A C 1
ATOM 870 O O . LYS A 1 113 ? -33.952 -13.249 -9.532 1.00 58.94 113 LYS A O 1
ATOM 875 N N . THR A 1 114 ? -32.559 -14.357 -10.904 1.00 68.12 114 THR A N 1
ATOM 876 C CA . THR A 1 114 ? -31.818 -15.059 -9.860 1.00 68.12 114 THR A CA 1
ATOM 877 C C . THR A 1 114 ? -31.047 -14.030 -9.040 1.00 68.12 114 THR A C 1
ATOM 879 O O . THR A 1 114 ? -30.256 -13.261 -9.590 1.00 68.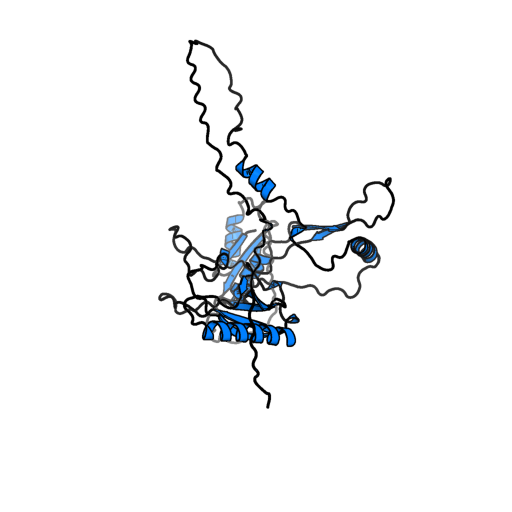12 114 THR A O 1
ATOM 882 N N . THR A 1 115 ? -31.306 -13.971 -7.736 1.00 78.88 115 THR A N 1
ATOM 883 C CA . THR A 1 115 ? -30.625 -13.045 -6.827 1.00 78.88 115 THR A CA 1
ATOM 884 C C . THR A 1 115 ? -29.125 -13.357 -6.793 1.00 78.88 115 THR A C 1
ATOM 886 O O . THR A 1 115 ? -28.771 -14.533 -6.651 1.00 78.88 115 THR A O 1
ATOM 889 N N . PRO A 1 116 ? -28.238 -12.353 -6.927 1.00 87.19 116 PRO A N 1
ATOM 890 C CA . PRO A 1 116 ? -26.798 -12.571 -6.822 1.00 87.19 116 PRO A CA 1
ATOM 891 C C . PRO A 1 116 ? -26.437 -13.095 -5.429 1.00 87.19 116 PRO A C 1
ATOM 893 O O . PRO A 1 116 ? -27.107 -12.774 -4.443 1.00 87.19 116 PRO A O 1
ATOM 896 N N . ILE A 1 117 ? -25.372 -13.892 -5.343 1.00 89.94 117 ILE A N 1
ATOM 897 C CA . ILE A 1 117 ? -24.843 -14.333 -4.049 1.00 89.94 117 ILE A CA 1
ATOM 898 C C . ILE A 1 117 ? -24.185 -13.118 -3.394 1.00 89.94 117 ILE A C 1
ATOM 900 O O . ILE A 1 117 ? -23.346 -12.467 -4.012 1.00 89.94 117 ILE A O 1
ATOM 904 N N . CYS A 1 118 ? -24.575 -12.806 -2.161 1.00 92.31 118 CYS A N 1
ATOM 905 C CA . CYS A 1 118 ? -24.084 -11.649 -1.421 1.00 92.31 118 CYS A CA 1
ATOM 906 C C . CYS A 1 118 ? -23.236 -12.106 -0.232 1.00 92.31 118 CYS A C 1
ATOM 908 O O . CYS A 1 118 ? -23.750 -12.751 0.684 1.00 92.31 118 CYS A O 1
ATOM 910 N N . LEU A 1 119 ? -21.947 -11.771 -0.250 1.00 92.88 119 LEU A N 1
ATOM 911 C CA . LEU A 1 119 ? -21.036 -11.973 0.872 1.00 92.88 119 LEU A CA 1
ATOM 912 C C . LEU A 1 119 ? -20.913 -10.667 1.647 1.00 92.88 119 LEU A C 1
ATOM 914 O O . LEU A 1 119 ? -20.575 -9.635 1.074 1.00 92.88 119 LEU A O 1
ATOM 918 N N . LYS A 1 120 ? -21.177 -10.720 2.948 1.00 93.50 120 LYS A N 1
ATOM 919 C CA . LYS A 1 120 ? -21.042 -9.578 3.852 1.00 93.50 120 LYS A CA 1
ATOM 920 C C . LYS A 1 120 ? -19.630 -9.565 4.415 1.00 93.50 120 LYS A C 1
ATOM 922 O O . LYS A 1 120 ? -19.162 -10.599 4.890 1.00 93.50 120 LYS A O 1
ATOM 927 N N . CYS A 1 121 ? -18.949 -8.433 4.314 1.00 90.44 121 CYS A N 1
ATOM 928 C CA . CYS A 1 121 ? -17.544 -8.324 4.670 1.00 90.44 121 CYS A CA 1
ATOM 929 C C . CYS A 1 121 ? -17.271 -7.046 5.454 1.00 90.44 121 CYS A C 1
ATOM 931 O O . CYS A 1 121 ? -17.872 -5.998 5.198 1.00 90.44 121 CYS A O 1
ATOM 933 N N . ASP A 1 122 ? -16.270 -7.135 6.320 1.00 88.06 122 ASP A N 1
ATOM 934 C CA . ASP A 1 122 ? -15.715 -5.994 7.026 1.00 88.06 122 ASP A CA 1
ATOM 935 C C . ASP A 1 122 ? -14.366 -5.617 6.415 1.00 88.06 122 ASP A C 1
ATOM 937 O O . ASP A 1 122 ? -13.543 -6.470 6.076 1.00 88.06 122 ASP A O 1
ATOM 941 N N . LEU A 1 123 ? -14.151 -4.316 6.236 1.00 85.94 123 LEU A N 1
ATOM 942 C CA . LEU A 1 123 ? -12.851 -3.757 5.899 1.00 85.94 123 LEU A CA 1
ATOM 943 C C . LEU A 1 123 ? -12.019 -3.562 7.160 1.00 85.94 123 LEU A C 1
ATOM 945 O O . LEU A 1 123 ? -12.513 -3.033 8.154 1.00 85.94 123 LEU A O 1
ATOM 949 N N . GLN A 1 124 ? -10.749 -3.944 7.076 1.00 83.94 124 GLN A N 1
ATOM 950 C CA . GLN A 1 124 ? -9.766 -3.726 8.124 1.00 83.94 124 GLN A CA 1
ATOM 951 C C . GLN A 1 124 ? -8.652 -2.817 7.607 1.00 83.94 124 GLN A C 1
ATOM 953 O O . GLN A 1 124 ? -7.975 -3.139 6.627 1.00 83.94 124 GLN A O 1
ATOM 958 N N . GLU A 1 125 ? -8.430 -1.698 8.292 1.00 84.88 125 GLU A N 1
ATOM 959 C CA . GLU A 1 125 ? -7.286 -0.831 8.026 1.00 84.88 125 GLU A CA 1
ATOM 960 C C . GLU A 1 125 ? -5.989 -1.512 8.472 1.00 84.88 125 GLU A C 1
ATOM 962 O O . GLU A 1 125 ? -5.867 -2.016 9.589 1.00 84.88 125 GLU A O 1
ATOM 967 N N . ARG A 1 126 ? -5.000 -1.546 7.574 1.00 88.00 126 ARG A N 1
ATOM 968 C CA . ARG A 1 126 ? -3.701 -2.182 7.830 1.00 88.00 126 ARG A CA 1
ATOM 969 C C . ARG A 1 126 ? -2.611 -1.181 8.199 1.00 88.00 126 ARG A C 1
ATOM 971 O O . ARG A 1 126 ? -1.632 -1.559 8.846 1.00 88.00 126 ARG A O 1
ATOM 978 N N . LEU A 1 127 ? -2.767 0.067 7.765 1.00 89.50 127 LEU A N 1
ATOM 979 C CA . LEU A 1 127 ? -1.746 1.105 7.791 1.00 89.50 127 LEU A CA 1
ATOM 980 C C . LEU A 1 127 ? -2.339 2.422 8.281 1.00 89.50 127 LEU A C 1
ATOM 982 O O . LEU A 1 127 ? -3.428 2.797 7.860 1.00 89.50 127 LEU A O 1
ATOM 986 N N . LEU A 1 128 ? -1.574 3.145 9.091 1.00 87.75 128 LEU A N 1
ATOM 987 C CA . LEU A 1 128 ? -1.811 4.557 9.360 1.00 87.75 128 LEU A CA 1
ATOM 988 C C . LEU A 1 128 ? -1.391 5.368 8.135 1.00 87.75 128 LEU A C 1
ATOM 990 O O . LEU A 1 128 ? -0.247 5.241 7.691 1.00 87.75 128 LEU A O 1
ATOM 994 N N . ASP A 1 129 ? -2.288 6.207 7.609 1.00 81.69 129 ASP A N 1
ATOM 995 C CA . ASP A 1 129 ? -1.937 7.126 6.526 1.00 81.69 129 ASP A CA 1
ATOM 996 C C . ASP A 1 129 ? -0.954 8.186 7.050 1.00 81.69 129 ASP A C 1
ATOM 998 O O . ASP A 1 129 ? -1.325 9.040 7.867 1.00 81.69 129 ASP A O 1
ATOM 1002 N N . PRO A 1 130 ? 0.304 8.185 6.581 1.00 77.31 130 PRO A N 1
ATOM 1003 C CA . PRO A 1 130 ? 1.302 9.110 7.086 1.00 77.31 130 PRO A CA 1
ATOM 1004 C C . PRO A 1 130 ? 1.014 10.568 6.691 1.00 77.31 130 PRO A C 1
ATOM 1006 O O . PRO A 1 130 ? 1.543 11.485 7.322 1.00 77.31 130 PRO A O 1
ATOM 1009 N N . ALA A 1 131 ? 0.172 10.810 5.676 1.00 74.31 131 ALA A N 1
ATOM 1010 C CA . ALA A 1 131 ? -0.273 12.155 5.318 1.00 74.31 131 ALA A CA 1
ATOM 1011 C C . ALA A 1 131 ? -1.124 12.793 6.430 1.00 74.31 131 ALA A C 1
ATOM 1013 O O . ALA A 1 131 ? -1.029 14.001 6.648 1.00 74.31 131 ALA A O 1
ATOM 1014 N N . LEU A 1 132 ? -1.879 11.985 7.185 1.00 73.81 132 LEU A N 1
ATOM 1015 C CA . LEU A 1 132 ? -2.703 12.444 8.309 1.00 73.81 132 LEU A CA 1
ATOM 1016 C C . LEU A 1 132 ? -1.877 12.774 9.561 1.00 73.81 132 LEU A C 1
ATOM 1018 O O . LEU A 1 132 ? -2.329 13.528 10.417 1.00 73.81 132 LEU A O 1
ATOM 1022 N N . LEU A 1 133 ? -0.651 12.249 9.656 1.00 69.06 133 LEU A N 1
ATOM 1023 C CA . LEU A 1 133 ? 0.267 12.495 10.775 1.00 69.06 133 LEU A CA 1
ATOM 1024 C C . LEU A 1 133 ? 1.066 13.795 10.633 1.00 69.06 133 LEU A C 1
ATOM 1026 O O . LEU A 1 133 ? 1.855 14.125 11.518 1.00 69.06 133 LEU A O 1
ATOM 1030 N N . SER A 1 134 ? 0.907 14.527 9.526 1.00 59.22 134 SER A N 1
ATOM 1031 C CA . SER A 1 134 ? 1.559 15.824 9.340 1.00 59.22 134 SER A CA 1
ATOM 1032 C C . SER A 1 134 ? 0.940 16.843 10.301 1.00 59.22 134 SER A C 1
ATOM 1034 O O . SER A 1 134 ? 0.002 17.561 9.960 1.00 59.22 134 SER A O 1
ATOM 1036 N N . VAL A 1 135 ? 1.458 16.880 11.529 1.00 47.91 135 VAL A N 1
ATOM 1037 C CA . VAL A 1 135 ? 1.087 17.856 12.552 1.00 47.91 135 VAL A CA 1
ATOM 1038 C C . VAL A 1 135 ? 1.421 19.242 12.011 1.00 47.91 135 VAL A C 1
ATOM 1040 O O . VAL A 1 135 ? 2.586 19.610 11.875 1.00 47.91 135 VAL A O 1
ATOM 1043 N N . THR A 1 136 ? 0.385 20.019 11.700 1.00 42.31 136 THR A N 1
ATOM 1044 C CA . THR A 1 136 ? 0.520 21.459 11.472 1.00 42.31 136 THR A CA 1
ATOM 1045 C C . THR A 1 136 ? 0.726 22.102 12.839 1.00 42.31 136 THR A C 1
ATOM 1047 O O . THR A 1 136 ? -0.224 22.556 13.473 1.00 42.31 136 THR A O 1
ATOM 1050 N N . MET A 1 137 ? 1.957 22.065 13.349 1.00 39.66 137 MET A N 1
ATOM 1051 C CA . MET A 1 137 ? 2.329 22.786 14.566 1.00 39.66 137 MET A CA 1
ATOM 1052 C C . MET A 1 137 ? 2.589 24.250 14.194 1.00 39.66 137 MET A C 1
ATOM 1054 O O . MET A 1 137 ? 3.732 24.667 14.094 1.00 39.66 137 MET A O 1
ATOM 1058 N N . ASP A 1 138 ? 1.513 24.952 13.839 1.00 36.62 138 ASP A N 1
ATOM 1059 C CA . ASP A 1 138 ? 1.301 26.402 13.936 1.00 36.62 138 ASP A CA 1
ATOM 1060 C C . ASP A 1 138 ? 0.161 26.785 12.991 1.00 36.62 138 ASP A C 1
ATOM 1062 O O . ASP A 1 138 ? 0.183 26.470 11.803 1.00 36.62 138 ASP A O 1
ATOM 1066 N N . GLY A 1 139 ? -0.851 27.483 13.515 1.00 38.84 139 GLY A N 1
ATOM 1067 C CA . GLY A 1 139 ? -2.078 27.900 12.819 1.00 38.84 139 GLY A CA 1
ATOM 1068 C C . GLY A 1 139 ? -1.888 28.919 11.686 1.00 38.84 139 GLY A C 1
ATOM 1069 O O . GLY A 1 139 ? -2.770 29.738 11.441 1.00 38.84 139 GLY A O 1
ATOM 1070 N N . THR A 1 140 ? -0.758 28.886 10.986 1.00 37.41 140 THR A N 1
ATOM 1071 C CA . THR A 1 140 ? -0.518 29.663 9.776 1.00 37.41 140 THR A CA 1
ATOM 1072 C C . THR A 1 140 ? -0.493 28.698 8.604 1.00 37.41 140 THR A C 1
ATOM 1074 O O . THR A 1 140 ? 0.410 27.876 8.485 1.00 37.41 140 THR A O 1
ATOM 1077 N N . VAL A 1 141 ? -1.488 28.804 7.723 1.00 42.28 141 VAL A N 1
ATOM 1078 C CA . VAL A 1 141 ? -1.532 28.103 6.435 1.00 42.28 141 VAL A CA 1
ATOM 1079 C C . VAL A 1 141 ? -0.313 28.530 5.609 1.00 42.28 141 VAL A C 1
ATOM 1081 O O . VAL A 1 141 ? -0.354 29.502 4.857 1.00 42.28 141 VAL A O 1
ATOM 1084 N N . ARG A 1 142 ? 0.807 27.828 5.775 1.00 36.22 142 ARG A N 1
ATOM 1085 C CA . ARG A 1 142 ? 1.931 27.843 4.844 1.00 36.22 142 ARG A CA 1
ATOM 1086 C C . ARG A 1 142 ? 1.708 26.685 3.885 1.00 36.22 142 ARG A C 1
ATOM 1088 O O . ARG A 1 142 ? 1.541 25.537 4.284 1.00 36.22 142 ARG A O 1
ATOM 1095 N N . ALA A 1 143 ? 1.611 27.033 2.608 1.00 36.84 143 ALA A N 1
ATOM 1096 C CA . ALA A 1 143 ? 1.507 26.088 1.513 1.00 36.84 143 ALA A CA 1
ATOM 1097 C C . ALA A 1 143 ? 2.610 25.026 1.624 1.00 36.84 143 ALA A C 1
ATOM 1099 O O . ALA A 1 143 ? 3.771 25.397 1.750 1.00 36.84 143 ALA A O 1
ATOM 1100 N N . ALA A 1 144 ? 2.206 23.751 1.574 1.00 37.69 144 ALA A N 1
ATOM 1101 C CA . ALA A 1 144 ? 3.033 22.566 1.348 1.00 37.69 144 ALA A CA 1
ATOM 1102 C C . ALA A 1 144 ? 4.515 22.741 1.725 1.00 37.69 144 ALA A C 1
ATOM 1104 O O . ALA A 1 144 ? 5.356 22.992 0.859 1.00 37.69 144 ALA A O 1
ATOM 1105 N N . ASP A 1 145 ? 4.843 22.585 3.010 1.00 38.69 145 ASP A N 1
ATOM 1106 C CA . ASP A 1 145 ? 6.237 22.410 3.398 1.00 38.69 145 ASP A CA 1
ATOM 1107 C C . ASP A 1 145 ? 6.797 21.189 2.654 1.00 38.69 145 ASP A C 1
ATOM 1109 O O . ASP A 1 145 ? 6.402 20.043 2.883 1.00 38.69 145 ASP A O 1
ATOM 1113 N N . VAL A 1 146 ? 7.752 21.460 1.761 1.00 44.72 146 VAL A N 1
ATOM 1114 C CA . VAL A 1 146 ? 8.489 20.519 0.889 1.00 44.72 146 VAL A CA 1
ATOM 1115 C C . VAL A 1 146 ? 9.169 19.381 1.679 1.00 44.72 146 VAL A C 1
ATOM 1117 O O . VAL A 1 146 ? 9.622 18.389 1.110 1.00 44.72 146 VAL A O 1
ATOM 1120 N N . ASN A 1 147 ? 9.193 19.499 3.008 1.00 43.12 147 ASN A N 1
ATOM 1121 C CA . ASN A 1 147 ? 9.847 18.600 3.947 1.00 43.12 147 ASN A CA 1
ATOM 1122 C C . ASN A 1 147 ? 8.883 17.733 4.771 1.00 43.12 147 ASN A C 1
ATOM 1124 O O . ASN A 1 147 ? 9.337 17.091 5.717 1.00 43.12 147 ASN A O 1
ATOM 1128 N N . SER A 1 148 ? 7.585 17.662 4.435 1.00 44.72 148 SER A N 1
ATOM 1129 C CA . SER A 1 148 ? 6.722 16.634 5.035 1.00 44.72 148 SER A CA 1
ATOM 1130 C C . SER A 1 148 ? 7.326 15.248 4.741 1.00 44.72 148 SER A C 1
ATOM 1132 O O . SER A 1 148 ? 7.510 14.907 3.567 1.00 44.72 148 SER A O 1
ATOM 1134 N N . PRO A 1 149 ? 7.624 14.418 5.763 1.00 45.28 149 PRO A N 1
ATOM 1135 C CA . PRO A 1 149 ? 8.234 13.095 5.579 1.00 45.28 149 PRO A CA 1
ATOM 1136 C C . PRO A 1 149 ? 7.396 12.126 4.724 1.00 45.28 149 PRO A C 1
ATOM 1138 O O . PRO A 1 149 ? 7.876 11.046 4.367 1.00 45.28 149 PRO A O 1
ATOM 1141 N N . CYS A 1 150 ? 6.155 12.513 4.405 1.00 47.50 150 CYS A N 1
ATOM 1142 C CA . CYS A 1 150 ? 5.081 11.631 3.970 1.00 47.50 150 CYS A CA 1
ATOM 1143 C C . CYS A 1 150 ? 4.327 12.097 2.712 1.00 47.50 150 CYS A C 1
ATOM 1145 O O . CYS A 1 150 ? 3.485 11.357 2.204 1.00 47.50 150 CYS A O 1
ATOM 1147 N N . GLN A 1 151 ? 4.609 13.285 2.164 1.00 51.41 151 GLN A N 1
ATOM 1148 C CA . GLN A 1 151 ? 3.937 13.747 0.944 1.00 51.41 151 GLN A CA 1
ATOM 1149 C C . GLN A 1 151 ? 4.621 13.186 -0.307 1.00 51.41 151 GLN A C 1
ATOM 1151 O O . GLN A 1 151 ? 5.519 13.784 -0.887 1.00 51.41 151 GLN A O 1
ATOM 1156 N N . MET A 1 152 ? 4.169 12.007 -0.731 1.00 50.94 152 MET A N 1
ATOM 1157 C CA . MET A 1 152 ? 4.530 11.396 -2.019 1.00 50.94 152 MET A CA 1
ATOM 1158 C C . MET A 1 152 ? 3.450 11.602 -3.093 1.00 50.94 152 MET A C 1
ATOM 1160 O O . MET A 1 152 ? 3.593 11.098 -4.200 1.00 50.94 152 MET A O 1
ATOM 1164 N N . ALA A 1 153 ? 2.370 12.338 -2.803 1.00 46.00 153 ALA A N 1
ATOM 1165 C CA . ALA A 1 153 ? 1.300 12.581 -3.777 1.00 46.00 153 ALA A CA 1
ATOM 1166 C C . ALA A 1 153 ? 1.765 13.415 -4.989 1.00 46.00 153 ALA A C 1
ATOM 1168 O O . ALA A 1 153 ? 1.153 13.351 -6.052 1.00 46.00 153 ALA A O 1
ATOM 1169 N N . ALA A 1 154 ? 2.871 14.152 -4.854 1.00 50.88 154 ALA A N 1
ATOM 1170 C CA . ALA A 1 154 ? 3.547 14.823 -5.953 1.00 50.88 154 ALA A CA 1
ATOM 1171 C C . ALA A 1 154 ? 5.051 14.871 -5.659 1.00 50.88 154 ALA A C 1
ATOM 1173 O O . ALA A 1 154 ? 5.481 15.611 -4.780 1.00 50.88 154 ALA A O 1
ATOM 1174 N N . TRP A 1 155 ? 5.864 14.093 -6.377 1.00 57.12 155 TRP A N 1
ATOM 1175 C CA . TRP A 1 155 ? 7.300 14.368 -6.446 1.00 57.12 155 TRP A CA 1
ATOM 1176 C C . TRP A 1 155 ? 7.488 15.754 -7.082 1.00 57.12 155 TRP A C 1
ATOM 1178 O O . TRP A 1 155 ? 7.164 15.916 -8.261 1.00 57.12 155 TRP A O 1
ATOM 1188 N N . PRO A 1 156 ? 7.965 16.777 -6.349 1.00 57.56 156 PRO A N 1
ATOM 1189 C CA . PRO A 1 156 ? 8.287 18.069 -6.924 1.00 57.56 156 PRO A CA 1
ATOM 1190 C C . PRO A 1 156 ? 9.418 17.865 -7.931 1.00 57.56 156 PRO A C 1
ATOM 1192 O O . PRO A 1 156 ? 10.486 17.360 -7.585 1.00 57.56 156 PRO A O 1
ATOM 1195 N N . ALA A 1 157 ? 9.193 18.280 -9.177 1.00 56.88 157 ALA A N 1
ATOM 1196 C CA . ALA A 1 157 ? 10.139 18.104 -10.281 1.00 56.88 157 ALA A CA 1
ATOM 1197 C C . ALA A 1 157 ? 11.506 18.789 -10.056 1.00 56.88 157 ALA A C 1
ATOM 1199 O O . ALA A 1 157 ? 12.449 18.550 -10.801 1.00 56.88 157 ALA A O 1
ATOM 1200 N N . THR A 1 158 ? 11.617 19.643 -9.037 1.00 59.22 158 THR A N 1
ATOM 1201 C CA . THR A 1 158 ? 12.776 20.507 -8.784 1.00 59.22 158 THR A CA 1
ATOM 1202 C C . THR A 1 158 ? 13.813 19.899 -7.830 1.00 59.22 158 THR A C 1
ATOM 1204 O O . THR A 1 158 ? 14.869 20.495 -7.636 1.00 59.22 158 THR A O 1
AT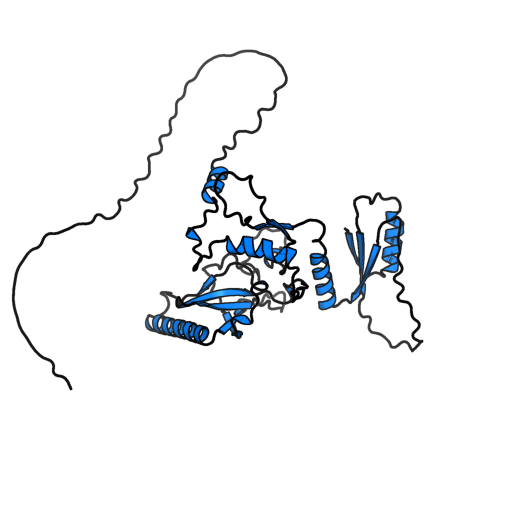OM 1207 N N . VAL A 1 159 ? 13.544 18.745 -7.205 1.00 73.62 159 VAL A N 1
ATOM 1208 C CA . VAL A 1 159 ? 14.411 18.175 -6.156 1.00 73.62 159 VAL A CA 1
ATOM 1209 C C . VAL A 1 159 ? 15.007 16.836 -6.592 1.00 73.62 159 VAL A C 1
ATOM 1211 O O . VAL A 1 159 ? 14.289 15.914 -6.969 1.00 73.62 159 VAL A O 1
ATOM 1214 N N . LEU A 1 160 ? 16.335 16.697 -6.484 1.00 81.56 160 LEU A N 1
ATOM 1215 C CA . LEU A 1 160 ? 17.034 15.435 -6.734 1.00 81.56 160 LEU A CA 1
ATOM 1216 C C . LEU A 1 160 ? 16.897 14.489 -5.534 1.00 81.56 160 LEU A C 1
ATOM 1218 O O . LEU A 1 160 ? 17.488 14.708 -4.475 1.00 81.56 160 LEU A O 1
ATOM 1222 N N . TYR A 1 161 ? 16.163 13.396 -5.714 1.00 83.94 161 TYR A N 1
ATOM 1223 C CA . TYR A 1 161 ? 16.005 12.354 -4.703 1.00 83.94 161 TYR A CA 1
ATOM 1224 C C . TYR A 1 161 ? 17.126 11.322 -4.795 1.00 83.94 161 TYR A C 1
ATOM 1226 O O . TYR A 1 161 ? 17.287 10.658 -5.816 1.00 83.94 161 TYR A O 1
ATOM 1234 N N . LYS A 1 162 ? 17.873 11.141 -3.701 1.00 89.62 162 LYS A N 1
ATOM 1235 C CA . LYS A 1 162 ? 18.874 10.077 -3.585 1.00 89.62 162 LYS A CA 1
ATOM 1236 C C . LYS A 1 162 ? 18.297 8.910 -2.797 1.00 89.62 162 LYS A C 1
ATOM 1238 O O . LYS A 1 162 ? 17.890 9.066 -1.643 1.00 89.62 162 LYS A O 1
ATOM 1243 N N . LEU A 1 163 ? 18.246 7.748 -3.438 1.00 93.44 163 LEU A N 1
ATOM 1244 C CA . LEU A 1 163 ? 17.824 6.494 -2.829 1.00 93.44 163 LEU A CA 1
ATOM 1245 C C . LEU A 1 163 ? 19.041 5.589 -2.672 1.00 93.44 163 LEU A C 1
ATOM 1247 O O . LEU A 1 163 ? 19.719 5.265 -3.643 1.00 93.44 163 LEU A O 1
ATOM 1251 N N . ARG A 1 164 ? 19.296 5.155 -1.442 1.00 95.31 164 ARG A N 1
ATOM 1252 C CA . ARG A 1 164 ? 20.343 4.191 -1.127 1.00 95.31 164 ARG A CA 1
ATOM 1253 C C . ARG A 1 164 ? 19.735 2.804 -1.034 1.00 95.31 164 ARG A C 1
ATOM 1255 O O . ARG A 1 164 ? 18.873 2.570 -0.187 1.00 95.31 164 ARG A O 1
ATOM 1262 N N . VAL A 1 165 ? 20.190 1.886 -1.880 1.00 97.44 165 VAL A N 1
ATOM 1263 C CA . VAL A 1 165 ? 19.806 0.472 -1.793 1.00 97.44 165 VAL A CA 1
ATOM 1264 C C . VAL A 1 165 ? 20.372 -0.111 -0.500 1.00 97.44 165 VAL A C 1
ATOM 1266 O O . VAL A 1 165 ? 21.557 0.030 -0.211 1.00 97.44 165 VAL A O 1
ATOM 1269 N N . VAL A 1 166 ? 19.504 -0.738 0.290 1.00 96.44 166 VAL A N 1
ATOM 1270 C CA . VAL A 1 166 ? 19.835 -1.327 1.592 1.00 96.44 166 VAL A CA 1
ATOM 1271 C C . VAL A 1 166 ? 19.872 -2.849 1.499 1.00 96.44 166 VAL A C 1
ATOM 1273 O O . VAL A 1 166 ? 20.761 -3.471 2.074 1.00 96.44 166 VAL A O 1
ATOM 1276 N N . LYS A 1 167 ? 18.903 -3.463 0.803 1.00 97.31 167 LYS A N 1
ATOM 1277 C CA . LYS A 1 167 ? 18.782 -4.926 0.679 1.00 97.31 167 LYS A CA 1
ATOM 1278 C C . LYS A 1 167 ? 18.174 -5.333 -0.659 1.00 97.31 167 LYS A C 1
ATOM 1280 O O . LYS A 1 167 ? 17.374 -4.590 -1.221 1.00 97.31 167 LYS A O 1
ATOM 1285 N N . ALA A 1 168 ? 18.491 -6.545 -1.107 1.00 97.69 168 ALA A N 1
ATOM 1286 C CA . ALA A 1 168 ? 17.702 -7.256 -2.108 1.00 97.69 168 ALA A CA 1
ATOM 1287 C C . ALA A 1 168 ? 16.612 -8.087 -1.409 1.00 97.69 168 ALA A C 1
ATOM 1289 O O . ALA A 1 168 ? 16.856 -8.684 -0.360 1.00 97.69 168 ALA A O 1
ATOM 1290 N N . LEU A 1 169 ? 15.414 -8.106 -1.982 1.00 97.19 169 LEU A N 1
ATOM 1291 C CA . LEU A 1 169 ? 14.247 -8.845 -1.503 1.00 97.19 169 LEU A CA 1
ATOM 1292 C C . LEU A 1 169 ? 13.806 -9.826 -2.588 1.00 97.19 169 LEU A C 1
ATOM 1294 O O . LEU A 1 169 ? 13.873 -9.491 -3.767 1.00 97.19 169 LEU A O 1
ATOM 1298 N N . ARG A 1 170 ? 13.311 -11.009 -2.222 1.00 96.75 170 ARG A N 1
ATOM 1299 C CA . ARG A 1 170 ? 12.657 -11.892 -3.201 1.00 96.75 170 ARG A CA 1
ATOM 1300 C C . ARG A 1 170 ? 11.263 -11.367 -3.540 1.00 96.75 170 ARG A C 1
ATOM 1302 O O . ARG A 1 170 ? 10.586 -10.863 -2.642 1.00 96.75 170 ARG A O 1
ATOM 1309 N N . SER A 1 171 ? 10.836 -11.507 -4.795 1.00 90.25 171 SER A N 1
ATOM 1310 C CA . SER A 1 171 ? 9.534 -11.027 -5.291 1.00 90.25 171 SER A CA 1
ATOM 1311 C C . SER A 1 171 ? 8.346 -11.493 -4.446 1.00 90.25 171 SER A C 1
ATOM 1313 O O . SER A 1 171 ? 7.471 -10.709 -4.103 1.00 90.25 171 SER A O 1
ATOM 1315 N N . GLU A 1 172 ? 8.367 -12.753 -4.030 1.00 93.38 172 GLU A N 1
ATOM 1316 C CA . GLU A 1 172 ? 7.331 -13.416 -3.242 1.00 93.38 172 GLU A CA 1
ATOM 1317 C C . GLU A 1 172 ? 7.419 -13.125 -1.735 1.00 93.38 172 GLU A C 1
ATOM 1319 O O . GLU A 1 172 ? 6.532 -13.497 -0.974 1.00 93.38 172 GLU A O 1
ATOM 1324 N N . GLY A 1 173 ? 8.497 -12.478 -1.281 1.00 91.19 173 GLY A N 1
ATOM 1325 C CA . GLY A 1 173 ? 8.738 -12.193 0.134 1.00 91.19 173 GLY A CA 1
ATOM 1326 C C . GLY A 1 173 ? 8.099 -10.898 0.640 1.00 91.19 173 GLY A C 1
ATOM 1327 O O . GLY A 1 173 ? 8.247 -10.580 1.818 1.00 91.19 173 GLY A O 1
ATOM 1328 N N . VAL A 1 174 ? 7.437 -10.127 -0.228 1.00 91.50 174 VAL A N 1
ATOM 1329 C CA . VAL A 1 174 ? 6.836 -8.834 0.121 1.00 91.50 174 VAL A CA 1
ATOM 1330 C C . VAL A 1 174 ? 5.321 -8.920 0.045 1.00 91.50 174 VAL A C 1
ATOM 1332 O O . VAL A 1 174 ? 4.757 -9.252 -0.991 1.00 91.50 174 VAL A O 1
ATOM 1335 N N . CYS A 1 175 ? 4.662 -8.544 1.139 1.00 90.19 175 CYS A N 1
ATOM 1336 C CA . CYS A 1 175 ? 3.214 -8.396 1.173 1.00 90.19 175 CYS A CA 1
ATOM 1337 C C . CYS A 1 175 ? 2.795 -7.055 0.553 1.00 90.19 175 CYS A C 1
ATOM 1339 O O . CYS A 1 175 ? 3.261 -6.001 0.985 1.00 90.19 175 CYS A O 1
ATOM 1341 N N . GLU A 1 176 ? 1.863 -7.057 -0.400 1.00 90.56 176 GLU A N 1
ATOM 1342 C CA . GLU A 1 176 ? 1.353 -5.806 -0.981 1.00 90.56 176 GLU A CA 1
ATOM 1343 C C . GLU A 1 176 ? 0.648 -4.918 0.054 1.00 90.56 176 GLU A C 1
ATOM 1345 O O . GLU A 1 176 ? 0.668 -3.697 -0.071 1.00 90.56 176 GLU A O 1
ATOM 1350 N N . SER A 1 177 ? 0.113 -5.504 1.133 1.00 89.88 177 SER A N 1
ATOM 1351 C CA . SER A 1 177 ? -0.594 -4.767 2.188 1.00 89.88 177 SER A CA 1
ATOM 1352 C C . SER A 1 177 ? 0.291 -3.805 2.988 1.00 89.88 177 SER A C 1
ATOM 1354 O O . SER A 1 177 ? -0.234 -3.049 3.799 1.00 89.88 177 SER A O 1
ATOM 1356 N N . VAL A 1 178 ? 1.623 -3.899 2.876 1.00 90.62 178 VAL A N 1
ATOM 1357 C CA . VAL A 1 178 ? 2.557 -2.988 3.568 1.00 90.62 178 VAL A CA 1
ATOM 1358 C C . VAL A 1 178 ? 3.034 -1.852 2.670 1.00 90.62 178 VAL A C 1
ATOM 1360 O O . VAL A 1 178 ? 3.827 -1.013 3.090 1.00 90.62 178 VAL A O 1
ATOM 1363 N N . VAL A 1 179 ? 2.581 -1.833 1.422 1.00 91.62 179 VAL A N 1
ATOM 1364 C CA . VAL A 1 179 ? 2.923 -0.816 0.441 1.00 91.62 179 VAL A CA 1
ATOM 1365 C C . VAL A 1 179 ? 1.799 0.210 0.383 1.00 91.62 179 VAL A C 1
ATOM 1367 O O . VAL A 1 179 ? 0.626 -0.151 0.427 1.00 91.62 179 VAL A O 1
ATOM 1370 N N . TYR A 1 180 ? 2.143 1.492 0.285 1.00 88.94 180 TYR A N 1
ATOM 1371 C CA . TYR A 1 180 ? 1.154 2.568 0.269 1.00 88.94 180 TYR A CA 1
ATOM 1372 C C . TYR A 1 180 ? 1.539 3.708 -0.675 1.00 88.94 180 TYR A C 1
ATOM 1374 O O . TYR A 1 180 ? 2.663 3.793 -1.179 1.00 88.94 180 TYR A O 1
ATOM 1382 N N . GLY A 1 181 ? 0.578 4.608 -0.885 1.00 85.62 181 GLY A N 1
ATOM 1383 C CA . GLY A 1 181 ? 0.737 5.780 -1.733 1.00 85.62 181 GLY A CA 1
ATOM 1384 C C . GLY A 1 181 ? 0.663 5.464 -3.226 1.00 85.62 181 GLY A C 1
ATOM 1385 O O . GLY A 1 181 ? 0.338 4.354 -3.649 1.00 85.62 181 GLY A O 1
ATOM 1386 N N . LEU A 1 182 ? 0.942 6.486 -4.035 1.00 85.06 182 LEU A N 1
ATOM 1387 C CA . LEU A 1 182 ? 0.938 6.366 -5.488 1.00 85.06 182 LEU A CA 1
ATOM 1388 C C . LEU A 1 182 ? 2.264 5.760 -5.977 1.00 85.06 182 LEU A C 1
ATOM 1390 O O . LEU A 1 182 ? 3.330 6.181 -5.519 1.00 85.06 182 LEU A O 1
ATOM 1394 N N . PRO A 1 183 ? 2.224 4.788 -6.902 1.00 89.12 183 PRO A N 1
ATOM 1395 C CA . PRO A 1 183 ? 3.433 4.231 -7.487 1.00 89.12 183 PRO A CA 1
ATOM 1396 C C . PRO A 1 183 ? 4.048 5.188 -8.518 1.00 89.12 183 PRO A C 1
ATOM 1398 O O . PRO A 1 183 ? 3.328 5.879 -9.241 1.00 89.12 183 PRO A O 1
ATOM 1401 N N . PHE A 1 184 ? 5.377 5.164 -8.651 1.00 89.94 184 PHE A N 1
ATOM 1402 C CA . PHE A 1 184 ? 6.103 5.903 -9.691 1.00 89.94 184 PHE A CA 1
ATOM 1403 C C . PHE A 1 184 ? 6.930 4.964 -10.568 1.00 89.94 184 PHE A C 1
ATOM 1405 O O . PHE A 1 184 ? 7.404 3.925 -10.114 1.00 89.94 184 PHE A O 1
ATOM 1412 N N . ILE A 1 185 ? 7.128 5.349 -11.828 1.00 94.38 185 ILE A N 1
ATOM 1413 C CA . ILE A 1 185 ? 7.979 4.619 -12.771 1.00 94.38 185 ILE A CA 1
ATOM 1414 C C . ILE A 1 185 ? 9.321 5.341 -12.867 1.00 94.38 185 ILE A C 1
ATOM 1416 O O . ILE A 1 185 ? 9.383 6.504 -13.262 1.00 94.38 185 ILE A O 1
ATOM 1420 N N . ILE A 1 186 ? 10.392 4.633 -12.536 1.00 95.06 186 ILE A N 1
ATOM 1421 C CA . ILE A 1 186 ? 11.774 5.047 -12.738 1.00 95.06 186 ILE A CA 1
ATOM 1422 C C . ILE A 1 186 ? 12.214 4.577 -14.126 1.00 95.06 186 ILE A C 1
ATOM 1424 O O . ILE A 1 186 ? 12.020 3.422 -14.516 1.00 95.06 186 ILE A O 1
ATOM 1428 N N . LYS A 1 187 ? 12.826 5.503 -14.857 1.00 95.69 187 LYS A N 1
ATOM 1429 C CA . LYS A 1 187 ? 13.432 5.308 -16.174 1.00 95.69 187 LYS A CA 1
ATOM 1430 C C . LYS A 1 187 ? 14.851 5.882 -16.146 1.00 95.69 187 LYS A C 1
ATOM 1432 O O . LYS A 1 187 ? 15.111 6.751 -15.304 1.00 95.69 187 LYS A O 1
ATOM 1437 N N . PRO A 1 188 ? 15.756 5.446 -17.039 1.00 95.62 188 PRO A N 1
ATOM 1438 C CA . PRO A 1 188 ? 17.031 6.130 -17.204 1.00 95.62 188 PRO A CA 1
ATOM 1439 C C . PRO A 1 188 ? 16.781 7.599 -17.573 1.00 95.62 188 PRO A C 1
ATOM 1441 O O . PRO A 1 188 ? 15.815 7.926 -18.266 1.00 95.62 188 PRO A O 1
ATOM 1444 N N . THR A 1 189 ? 17.623 8.491 -17.055 1.00 93.50 189 THR A N 1
ATOM 1445 C CA . THR A 1 189 ? 17.482 9.930 -17.288 1.00 93.50 189 THR A CA 1
ATOM 1446 C C . THR A 1 189 ? 17.801 10.286 -18.738 1.00 93.50 189 THR A C 1
ATOM 1448 O O . THR A 1 189 ? 18.650 9.662 -19.366 1.00 93.50 189 THR A O 1
ATOM 1451 N N . SER A 1 190 ? 17.136 11.317 -19.252 1.00 92.62 190 SER A N 1
ATOM 1452 C CA . SER A 1 190 ? 17.471 11.975 -20.524 1.00 92.62 190 SER A CA 1
ATOM 1453 C C . SER A 1 190 ? 17.865 13.435 -20.275 1.00 92.62 190 SER A C 1
ATOM 1455 O O . SER A 1 190 ? 17.550 14.323 -21.064 1.00 92.62 190 SER A O 1
ATOM 1457 N N . CYS A 1 191 ? 18.459 13.706 -19.108 1.00 90.69 191 CYS A N 1
ATOM 1458 C CA . CYS A 1 191 ? 18.864 15.046 -18.708 1.00 90.69 191 CYS A CA 1
ATOM 1459 C C . CYS A 1 191 ? 19.949 15.577 -19.648 1.00 90.69 191 CYS A C 1
ATOM 1461 O O . CYS A 1 191 ? 21.027 15.001 -19.735 1.00 90.69 191 CYS A O 1
ATOM 1463 N N . TRP A 1 192 ? 19.680 16.718 -20.281 1.00 89.19 192 TRP A N 1
ATOM 1464 C CA . TRP A 1 192 ? 20.598 17.374 -21.217 1.00 89.19 192 TRP A CA 1
ATOM 1465 C C . TRP A 1 192 ? 21.875 17.924 -20.564 1.00 89.19 192 TRP A C 1
ATOM 1467 O O . TRP A 1 192 ? 22.788 18.329 -21.272 1.00 89.19 192 TRP A O 1
ATOM 1477 N N . GLN A 1 193 ? 21.922 18.002 -19.230 1.00 90.88 193 GLN A N 1
ATOM 1478 C CA . GLN A 1 193 ? 23.097 18.487 -18.496 1.00 90.88 193 GLN A CA 1
ATOM 1479 C C . GLN A 1 193 ? 24.211 17.440 -18.393 1.00 90.88 193 GLN A C 1
ATOM 1481 O O . GLN A 1 193 ? 25.327 17.800 -18.029 1.00 90.88 193 GLN A O 1
ATOM 1486 N N . LEU A 1 194 ? 23.902 16.170 -18.665 1.00 91.81 194 LEU A N 1
ATOM 1487 C CA . LEU A 1 194 ? 24.883 15.090 -18.721 1.00 91.81 194 LEU A CA 1
ATOM 1488 C C . LEU A 1 194 ? 25.447 14.989 -20.138 1.00 91.81 194 LEU A C 1
ATOM 1490 O O . LEU A 1 194 ? 24.764 15.335 -21.107 1.00 91.81 194 LEU A O 1
ATOM 1494 N N . ASP A 1 195 ? 26.684 14.519 -20.255 1.00 95.88 195 ASP A N 1
ATOM 1495 C CA . ASP A 1 195 ? 27.260 14.245 -21.564 1.00 95.88 195 ASP A CA 1
ATOM 1496 C C . ASP A 1 195 ? 26.646 12.978 -22.196 1.00 95.88 195 ASP A C 1
ATOM 1498 O O . ASP A 1 195 ? 25.957 12.181 -21.550 1.00 95.88 195 ASP A O 1
ATOM 1502 N N . TRP A 1 196 ? 26.823 12.834 -23.511 1.00 95.00 196 TRP A N 1
ATOM 1503 C CA . TRP A 1 196 ? 26.209 11.738 -24.265 1.00 95.00 196 TRP A CA 1
ATOM 1504 C C . TRP A 1 196 ? 26.745 10.366 -23.851 1.00 95.00 196 TRP A C 1
ATOM 1506 O O . TRP A 1 196 ? 25.964 9.418 -23.766 1.00 95.00 196 TRP A O 1
ATOM 1516 N N . ASP A 1 197 ? 28.039 10.281 -23.549 1.00 96.75 197 ASP A N 1
ATOM 1517 C CA . ASP A 1 197 ? 28.690 9.034 -23.153 1.00 96.75 197 ASP A CA 1
ATOM 1518 C C . ASP A 1 197 ? 28.182 8.570 -21.774 1.00 96.75 197 ASP A C 1
ATOM 1520 O O . ASP A 1 197 ? 27.856 7.396 -21.589 1.00 96.75 197 ASP A O 1
ATOM 1524 N N . GLU A 1 198 ? 28.021 9.483 -20.808 1.00 96.81 198 GLU A N 1
ATOM 1525 C CA . GLU A 1 198 ? 27.432 9.200 -19.497 1.00 96.81 198 GLU A CA 1
ATOM 1526 C C . GLU A 1 198 ? 25.968 8.771 -19.627 1.00 96.81 198 GLU A C 1
ATOM 1528 O O . GLU A 1 198 ? 25.554 7.806 -18.977 1.00 96.81 198 GLU A O 1
ATOM 1533 N N . LEU A 1 199 ? 25.179 9.434 -20.482 1.00 96.56 199 LEU A N 1
ATOM 1534 C CA . LEU A 1 199 ? 23.789 9.044 -20.742 1.00 96.56 199 LEU A CA 1
ATOM 1535 C C . LEU A 1 199 ? 23.693 7.618 -21.298 1.00 96.56 199 LEU A C 1
ATOM 1537 O O . LEU A 1 199 ? 22.861 6.834 -20.829 1.00 96.56 199 LEU A O 1
ATOM 1541 N N . GLU A 1 200 ? 24.552 7.266 -22.254 1.00 96.69 200 GLU A N 1
ATOM 1542 C CA . GLU A 1 200 ? 24.588 5.938 -22.865 1.00 96.69 200 GLU A CA 1
ATOM 1543 C C . GLU A 1 200 ? 25.038 4.860 -21.864 1.00 96.69 200 GLU A C 1
ATOM 1545 O O . GLU A 1 200 ? 24.371 3.830 -21.710 1.00 96.69 200 GLU A O 1
ATOM 1550 N N . ILE A 1 201 ? 26.116 5.101 -21.110 1.00 97.44 201 ILE A N 1
ATOM 1551 C CA . ILE A 1 201 ? 26.586 4.183 -20.060 1.00 97.44 201 ILE A CA 1
ATOM 1552 C C . ILE A 1 201 ? 25.512 4.000 -18.982 1.00 97.44 201 ILE A C 1
ATOM 1554 O O . ILE A 1 201 ? 25.266 2.874 -18.530 1.00 97.44 201 ILE A O 1
ATOM 1558 N N . ASN A 1 202 ? 24.839 5.079 -18.576 1.00 97.19 202 ASN A N 1
ATOM 1559 C CA . ASN A 1 202 ? 23.758 5.028 -17.598 1.00 97.19 202 ASN A CA 1
ATOM 1560 C C . ASN A 1 202 ? 22.562 4.219 -18.119 1.00 97.19 202 ASN A C 1
ATOM 1562 O O . ASN A 1 202 ? 22.011 3.404 -17.377 1.00 97.19 202 ASN A O 1
ATOM 1566 N N . GLN A 1 203 ? 22.177 4.388 -19.386 1.00 96.69 203 GLN A N 1
ATOM 1567 C CA . GLN A 1 203 ? 21.102 3.606 -19.995 1.00 96.69 203 GLN A CA 1
ATOM 1568 C C . GLN A 1 203 ? 21.435 2.109 -20.003 1.00 96.69 203 GLN A C 1
ATOM 1570 O O . GLN A 1 203 ? 20.627 1.298 -19.539 1.00 96.69 203 GLN A O 1
ATOM 1575 N N . HIS A 1 204 ? 22.636 1.738 -20.456 1.00 97.19 204 HIS A N 1
ATOM 1576 C CA . HIS A 1 204 ? 23.091 0.347 -20.446 1.00 97.19 204 HIS A CA 1
ATOM 1577 C C . HIS A 1 204 ? 23.134 -0.235 -19.029 1.00 97.19 204 HIS A C 1
ATOM 1579 O O . HIS A 1 204 ? 22.629 -1.334 -18.795 1.00 97.19 204 HIS A O 1
ATOM 1585 N N . SER A 1 205 ? 23.660 0.524 -18.065 1.00 97.81 205 SER A N 1
ATOM 1586 C CA . SER A 1 205 ? 23.725 0.118 -16.656 1.00 97.81 205 SER A CA 1
ATOM 1587 C C . SER A 1 205 ? 22.332 -0.083 -16.054 1.00 97.81 205 SER A C 1
ATOM 1589 O O . SER A 1 205 ? 22.087 -1.064 -15.350 1.00 97.81 205 SER A O 1
ATOM 1591 N N . PHE A 1 206 ? 21.388 0.809 -16.366 1.00 97.88 206 PHE A N 1
ATOM 1592 C CA . PHE A 1 206 ? 20.005 0.712 -15.910 1.00 97.88 206 PHE A CA 1
ATOM 1593 C C . PHE A 1 206 ? 19.301 -0.525 -16.482 1.00 97.88 206 PHE A C 1
ATOM 1595 O O . PHE A 1 206 ? 18.629 -1.255 -15.749 1.00 97.88 206 PHE A O 1
ATOM 1602 N N . HIS A 1 207 ? 19.475 -0.803 -17.776 1.00 96.94 207 HIS A N 1
ATOM 1603 C CA . HIS A 1 207 ? 18.914 -1.997 -18.408 1.00 96.94 207 HIS A CA 1
ATOM 1604 C C . HIS A 1 207 ? 19.528 -3.285 -17.841 1.00 96.94 207 HIS A C 1
ATOM 1606 O O . HIS A 1 207 ? 18.795 -4.224 -17.525 1.00 96.94 207 HIS A O 1
ATOM 1612 N N . ALA A 1 208 ? 20.850 -3.315 -17.639 1.00 97.69 208 ALA A N 1
ATOM 1613 C CA . ALA A 1 208 ? 21.544 -4.446 -17.027 1.00 97.69 208 ALA A CA 1
ATOM 1614 C C . ALA A 1 208 ? 21.046 -4.720 -15.599 1.00 97.69 208 ALA A C 1
ATOM 1616 O O . ALA A 1 208 ? 20.843 -5.879 -15.224 1.00 97.69 208 ALA A O 1
ATOM 1617 N N . LEU A 1 209 ? 20.783 -3.665 -14.817 1.00 97.62 209 LEU A N 1
ATOM 1618 C CA . LEU A 1 209 ? 20.160 -3.780 -13.501 1.00 97.62 209 LEU A CA 1
ATOM 1619 C C . LEU A 1 209 ? 18.761 -4.404 -13.595 1.00 97.62 209 LEU A C 1
ATOM 1621 O O . LEU A 1 209 ? 18.484 -5.363 -12.877 1.00 97.62 209 LEU A O 1
ATOM 1625 N N . CYS A 1 210 ? 17.894 -3.896 -14.480 1.00 97.19 210 CYS A N 1
ATOM 1626 C CA . CYS A 1 210 ? 16.536 -4.427 -14.660 1.00 97.19 210 CYS A CA 1
ATOM 1627 C C . CYS A 1 210 ? 16.561 -5.922 -15.000 1.00 97.19 210 CYS A C 1
ATOM 1629 O O . CYS A 1 210 ? 15.896 -6.716 -14.337 1.00 97.19 210 CYS A O 1
ATOM 1631 N N . HIS A 1 211 ? 17.379 -6.306 -15.983 1.00 97.06 211 HIS A N 1
ATOM 1632 C CA . HIS A 1 211 ? 17.541 -7.696 -16.405 1.00 97.06 211 HIS A CA 1
ATOM 1633 C C . HIS A 1 211 ? 18.025 -8.586 -15.256 1.00 97.06 211 HIS A C 1
ATOM 1635 O O . HIS A 1 211 ? 17.408 -9.602 -14.947 1.00 97.06 211 HIS A O 1
ATOM 1641 N N . SER A 1 212 ? 19.076 -8.151 -14.555 1.00 97.44 212 SER A N 1
ATOM 1642 C CA . SER A 1 212 ? 19.653 -8.899 -13.435 1.00 97.44 212 SER A CA 1
ATOM 1643 C C . SER A 1 212 ? 18.650 -9.131 -12.305 1.00 97.44 212 SER A C 1
ATOM 1645 O O . SER A 1 212 ? 18.662 -10.188 -11.673 1.00 97.44 212 SER A O 1
ATOM 1647 N N . LEU A 1 213 ? 17.788 -8.151 -12.020 1.00 97.56 213 LEU A N 1
ATOM 1648 C CA . LEU A 1 213 ? 16.748 -8.286 -11.002 1.00 97.56 213 LEU A CA 1
ATOM 1649 C C . LEU A 1 213 ? 15.629 -9.233 -11.455 1.00 97.56 213 LEU A C 1
ATOM 1651 O O . LEU A 1 213 ? 15.196 -10.064 -10.657 1.00 97.56 213 LEU A O 1
ATOM 1655 N N . LEU A 1 214 ? 15.198 -9.156 -12.720 1.00 96.62 214 LEU A N 1
ATOM 1656 C CA . LEU A 1 214 ? 14.174 -10.046 -13.284 1.00 96.62 214 LEU A CA 1
ATOM 1657 C C . LEU A 1 214 ? 14.622 -11.508 -13.279 1.00 96.62 214 LEU A C 1
ATOM 1659 O O . LEU A 1 214 ? 13.899 -12.362 -12.768 1.00 96.62 214 LEU A O 1
ATOM 1663 N N . GLU A 1 215 ? 15.828 -11.795 -13.775 1.00 96.75 215 GLU A N 1
ATOM 1664 C CA . GLU A 1 215 ? 16.379 -13.156 -13.807 1.00 96.75 215 GLU A CA 1
ATOM 1665 C C . GLU A 1 215 ? 16.449 -13.781 -12.412 1.00 96.75 215 GLU A C 1
ATOM 1667 O O . GLU A 1 215 ? 16.184 -14.969 -12.227 1.00 96.75 215 GLU A O 1
ATOM 1672 N N . ARG A 1 216 ? 16.773 -12.964 -11.405 1.00 97.06 216 ARG A N 1
ATOM 1673 C CA . ARG A 1 216 ? 16.891 -13.400 -10.009 1.00 97.06 216 ARG A CA 1
ATOM 1674 C C . ARG A 1 216 ? 15.560 -13.404 -9.261 1.00 97.06 216 ARG A C 1
ATOM 1676 O O . ARG A 1 216 ? 15.526 -13.877 -8.126 1.00 97.06 216 ARG A O 1
ATOM 1683 N N . LYS A 1 217 ? 14.485 -12.880 -9.860 1.00 96.94 217 LYS A N 1
ATOM 1684 C CA . LYS A 1 217 ? 13.203 -12.597 -9.192 1.00 96.94 217 LYS A CA 1
ATOM 1685 C C . LYS A 1 217 ? 13.393 -11.747 -7.930 1.00 96.94 217 LYS A C 1
ATOM 1687 O O . LYS A 1 217 ? 12.845 -12.028 -6.860 1.00 96.94 217 LYS A O 1
ATOM 1692 N N . TRP A 1 218 ? 14.241 -10.727 -8.039 1.00 97.56 218 TRP A N 1
ATOM 1693 C CA . TRP A 1 218 ? 14.599 -9.829 -6.946 1.00 97.56 218 TRP A CA 1
ATOM 1694 C C . TRP A 1 218 ? 13.967 -8.449 -7.105 1.00 97.56 218 TRP A C 1
ATOM 1696 O O . TRP A 1 218 ? 13.738 -7.947 -8.201 1.00 97.56 218 TRP A O 1
ATOM 1706 N N . MET A 1 219 ? 13.745 -7.815 -5.964 1.00 97.38 219 MET A N 1
ATOM 1707 C CA . MET A 1 219 ? 13.384 -6.414 -5.796 1.00 97.38 219 MET A CA 1
ATOM 1708 C C . MET A 1 219 ? 14.433 -5.751 -4.904 1.00 97.38 219 MET A C 1
ATOM 1710 O O . MET A 1 219 ? 15.193 -6.433 -4.213 1.00 97.38 219 MET A O 1
ATOM 1714 N N . LEU A 1 220 ? 14.465 -4.424 -4.870 1.00 98.00 220 LEU A N 1
ATOM 1715 C CA . LEU A 1 220 ? 15.386 -3.684 -4.010 1.00 98.00 220 LEU A CA 1
ATOM 1716 C C . LEU A 1 220 ? 14.622 -2.928 -2.930 1.00 98.00 220 LEU A C 1
ATOM 1718 O O . LEU A 1 220 ? 13.701 -2.173 -3.226 1.00 98.00 220 LEU A O 1
ATOM 1722 N N . LEU A 1 221 ? 15.041 -3.094 -1.679 1.00 97.44 221 LEU A N 1
ATOM 1723 C CA . LEU A 1 221 ? 14.672 -2.203 -0.589 1.00 97.44 221 LEU A CA 1
ATOM 1724 C C . LEU A 1 221 ? 15.644 -1.029 -0.587 1.00 97.44 221 LEU A C 1
ATOM 1726 O O . LEU A 1 221 ? 16.846 -1.219 -0.387 1.00 97.44 221 LEU A O 1
ATOM 1730 N N . ALA A 1 222 ? 15.126 0.176 -0.766 1.00 96.69 222 ALA A N 1
ATOM 1731 C CA . ALA A 1 222 ? 15.893 1.404 -0.739 1.00 96.69 222 ALA A CA 1
ATOM 1732 C C . ALA A 1 222 ? 15.402 2.344 0.362 1.00 96.69 222 ALA A C 1
ATOM 1734 O O . ALA A 1 222 ? 14.245 2.321 0.777 1.00 96.69 222 ALA A O 1
ATOM 1735 N N . LYS A 1 223 ? 16.304 3.193 0.833 1.00 93.38 223 LYS A N 1
ATOM 1736 C CA . LYS A 1 223 ? 16.059 4.216 1.841 1.00 93.38 223 LYS A CA 1
ATOM 1737 C C . LYS A 1 223 ? 16.389 5.577 1.241 1.00 93.38 223 LYS A C 1
ATOM 1739 O O . LYS A 1 223 ? 17.422 5.720 0.588 1.00 93.38 223 LYS A O 1
ATOM 1744 N N . ARG A 1 224 ? 15.541 6.583 1.466 1.00 88.94 224 ARG A N 1
ATOM 1745 C CA . ARG A 1 224 ? 15.841 7.960 1.046 1.00 88.94 224 ARG A CA 1
ATOM 1746 C C . ARG A 1 224 ? 16.952 8.548 1.908 1.00 88.94 224 ARG A C 1
ATOM 1748 O O . ARG A 1 224 ? 16.922 8.435 3.135 1.00 88.94 224 ARG A O 1
ATOM 1755 N N . GLU A 1 225 ? 17.919 9.181 1.258 1.00 85.31 225 GLU A N 1
ATOM 1756 C CA . GLU A 1 225 ? 18.955 9.935 1.954 1.00 85.31 225 GLU A CA 1
ATOM 1757 C C . GLU A 1 225 ? 18.376 11.246 2.509 1.00 85.31 225 GLU A C 1
ATOM 1759 O O . GLU A 1 225 ? 17.602 11.918 1.814 1.00 85.31 225 GLU A O 1
ATOM 1764 N N . PRO A 1 226 ? 18.716 11.619 3.756 1.00 75.56 226 PRO A N 1
ATOM 1765 C CA . PRO A 1 226 ? 18.267 12.877 4.332 1.00 75.56 226 PRO A CA 1
ATOM 1766 C C . PRO A 1 226 ? 18.877 14.042 3.549 1.00 75.56 226 PRO A C 1
ATOM 1768 O O . PRO A 1 226 ? 20.090 14.112 3.378 1.00 75.56 226 PRO A O 1
ATOM 1771 N N . GLN A 1 227 ? 18.033 14.947 3.053 1.00 63.03 227 GLN A N 1
ATOM 1772 C CA . GLN A 1 227 ? 18.497 16.116 2.297 1.00 63.03 227 GLN A CA 1
ATOM 1773 C C . GLN A 1 227 ? 18.926 17.264 3.216 1.00 63.03 227 GLN A C 1
ATOM 1775 O O . GLN A 1 227 ? 19.836 18.004 2.864 1.00 63.03 227 GLN A O 1
ATOM 1780 N N . HIS A 1 228 ? 18.333 17.370 4.411 1.00 57.84 228 HIS A N 1
ATOM 1781 C CA . HIS A 1 228 ? 18.690 18.362 5.423 1.00 57.84 228 HIS A CA 1
ATOM 1782 C C . HIS A 1 228 ? 18.440 17.797 6.826 1.00 57.84 228 HIS A C 1
ATOM 1784 O O . HIS A 1 228 ? 17.352 17.297 7.110 1.00 57.84 228 HIS A O 1
ATOM 1790 N N . THR A 1 229 ? 19.435 17.878 7.710 1.00 55.28 229 THR A N 1
ATOM 1791 C CA . THR A 1 229 ? 19.244 17.637 9.147 1.00 55.28 229 THR A CA 1
ATOM 1792 C C . THR A 1 229 ? 18.525 18.855 9.721 1.00 55.28 229 THR A C 1
ATOM 1794 O O . THR A 1 229 ? 19.057 19.963 9.668 1.00 55.28 229 THR A O 1
ATOM 1797 N N . SER A 1 230 ? 17.299 18.688 10.220 1.00 51.38 230 SER A N 1
ATOM 1798 C CA . SER A 1 230 ? 16.583 19.778 10.888 1.00 51.38 230 SER A CA 1
ATOM 1799 C C . SER A 1 230 ? 17.363 20.241 12.126 1.00 51.38 230 SER A C 1
ATOM 1801 O O . SER A 1 230 ? 17.739 19.391 12.932 1.00 51.38 230 SER A O 1
ATOM 1803 N N . PRO A 1 231 ? 17.575 21.552 12.337 1.00 54.81 231 PRO A N 1
ATOM 1804 C CA . PRO A 1 231 ? 18.395 22.042 13.447 1.00 54.81 231 PRO A CA 1
ATOM 1805 C C . PRO A 1 231 ? 17.754 21.844 14.831 1.00 54.81 231 PRO A C 1
ATOM 1807 O O . PRO A 1 231 ? 18.473 21.781 15.820 1.00 54.81 231 PRO A O 1
ATOM 1810 N N . ASN A 1 232 ? 16.422 21.718 14.919 1.00 55.53 232 ASN A N 1
ATOM 1811 C CA . ASN A 1 232 ? 15.722 21.680 16.212 1.00 55.53 232 ASN A CA 1
ATOM 1812 C C . ASN A 1 232 ? 15.615 20.288 16.847 1.00 55.53 232 ASN A C 1
ATOM 1814 O O . ASN A 1 232 ? 15.332 20.190 18.036 1.00 55.53 232 ASN A O 1
ATOM 1818 N N . TRP A 1 233 ? 15.841 19.218 16.084 1.00 54.94 233 TRP A N 1
ATOM 1819 C CA . TRP A 1 233 ? 15.748 17.847 16.579 1.00 54.94 233 TRP A CA 1
ATOM 1820 C C . TRP A 1 233 ? 16.794 17.015 15.839 1.00 54.94 233 TRP A C 1
ATOM 1822 O O . TRP A 1 233 ? 16.716 16.867 14.622 1.00 54.94 233 TRP A O 1
ATOM 1832 N N . ASN A 1 234 ? 17.771 16.456 16.559 1.00 61.31 234 ASN A N 1
ATOM 1833 C CA . ASN A 1 234 ? 18.845 15.597 16.025 1.00 61.31 234 ASN A CA 1
ATOM 1834 C C . ASN A 1 234 ? 18.336 14.232 15.488 1.00 61.31 234 ASN A C 1
ATOM 1836 O O . ASN A 1 234 ? 19.082 13.256 15.419 1.00 61.31 234 ASN A O 1
ATOM 1840 N N . ILE A 1 235 ? 17.048 14.129 15.151 1.00 69.62 235 ILE A N 1
ATOM 1841 C CA . ILE A 1 235 ? 16.361 12.889 14.800 1.00 69.62 235 ILE A CA 1
ATOM 1842 C C . ILE A 1 235 ? 16.110 12.883 13.296 1.00 69.62 235 ILE A C 1
ATOM 1844 O O . ILE A 1 235 ? 15.392 13.726 12.763 1.00 69.62 235 ILE A O 1
ATOM 1848 N N . VAL A 1 236 ? 16.686 11.898 12.610 1.00 73.31 236 VAL A N 1
ATOM 1849 C CA . VAL A 1 236 ? 16.504 11.721 11.169 1.00 73.31 236 VAL A CA 1
ATOM 1850 C C . VAL A 1 236 ? 15.394 10.706 10.912 1.00 73.31 236 VAL A C 1
ATOM 1852 O O . VAL A 1 236 ? 15.528 9.523 11.234 1.00 73.31 236 VAL A O 1
ATOM 1855 N N . VAL A 1 237 ? 14.306 11.164 10.294 1.00 77.12 237 VAL A N 1
ATOM 1856 C CA . VAL A 1 237 ? 13.223 10.299 9.813 1.00 77.12 237 VAL A CA 1
ATOM 1857 C C . VAL A 1 237 ? 13.603 9.725 8.452 1.00 77.12 237 VAL A C 1
ATOM 1859 O O . VAL A 1 237 ? 14.095 10.433 7.574 1.00 77.12 237 VAL A O 1
ATOM 1862 N N . HIS A 1 238 ? 13.374 8.427 8.268 1.00 82.38 238 HIS A N 1
ATOM 1863 C CA . HIS A 1 238 ? 13.782 7.715 7.063 1.00 82.38 238 HIS A CA 1
ATOM 1864 C C . HIS A 1 238 ? 12.588 7.085 6.354 1.00 82.38 238 HIS A C 1
ATOM 1866 O O . HIS A 1 238 ? 11.930 6.197 6.895 1.00 82.38 238 HIS A O 1
ATOM 1872 N N . SER A 1 239 ? 12.369 7.486 5.106 1.00 87.19 239 SER A N 1
ATOM 1873 C CA . SER A 1 239 ? 11.382 6.860 4.227 1.00 87.19 239 SER A CA 1
ATOM 1874 C C . SER A 1 239 ? 12.014 5.680 3.483 1.00 87.19 239 SER A C 1
ATOM 1876 O O . SER A 1 239 ? 13.130 5.793 2.960 1.00 87.19 239 SER A O 1
ATOM 1878 N N . HIS A 1 240 ? 11.291 4.564 3.421 1.00 92.38 240 HIS A N 1
ATOM 1879 C CA . HIS A 1 240 ? 11.721 3.333 2.761 1.00 92.38 240 HIS A CA 1
ATOM 1880 C C . HIS A 1 240 ? 10.844 3.033 1.545 1.00 92.38 240 HIS A C 1
ATOM 1882 O O . HIS A 1 240 ? 9.650 3.337 1.530 1.00 92.38 240 HIS A O 1
ATOM 1888 N N . TYR A 1 241 ? 11.454 2.427 0.530 1.00 94.69 241 TYR A N 1
ATOM 1889 C CA . TYR A 1 241 ? 10.849 2.169 -0.769 1.00 94.69 241 TYR A CA 1
ATOM 1890 C C . TYR A 1 241 ? 11.216 0.782 -1.264 1.00 94.69 241 TYR A C 1
ATOM 1892 O O . TYR A 1 241 ? 12.337 0.318 -1.057 1.00 94.69 241 TYR A O 1
ATOM 1900 N N . ILE A 1 242 ? 10.290 0.154 -1.976 1.00 96.38 242 ILE A N 1
ATOM 1901 C CA . ILE A 1 242 ? 10.563 -1.040 -2.765 1.00 96.38 242 ILE A CA 1
ATOM 1902 C C . ILE A 1 242 ? 10.631 -0.641 -4.228 1.00 96.38 242 ILE A C 1
ATOM 1904 O O . ILE A 1 242 ? 9.756 0.065 -4.727 1.00 96.38 242 ILE A O 1
ATOM 1908 N N . ILE A 1 243 ? 11.686 -1.103 -4.889 1.00 96.88 243 ILE A N 1
ATOM 1909 C CA . ILE A 1 243 ? 11.931 -0.933 -6.314 1.00 96.88 243 ILE A CA 1
ATOM 1910 C C . ILE A 1 243 ? 11.770 -2.305 -6.969 1.00 96.88 243 ILE A C 1
ATOM 1912 O O . ILE A 1 243 ? 12.518 -3.238 -6.667 1.00 96.88 243 ILE A O 1
ATOM 1916 N N . VAL A 1 244 ? 10.774 -2.425 -7.839 1.00 96.69 244 VAL A N 1
ATOM 1917 C CA . VAL A 1 244 ? 10.376 -3.659 -8.524 1.00 96.69 244 VAL A CA 1
ATOM 1918 C C . VAL A 1 244 ? 10.732 -3.533 -10.003 1.00 96.69 244 VAL A C 1
ATOM 1920 O O . VAL A 1 244 ? 10.340 -2.540 -10.615 1.00 96.69 244 VAL A O 1
ATOM 1923 N N . PRO A 1 245 ? 11.459 -4.482 -10.607 1.00 96.69 245 PRO A N 1
ATOM 1924 C CA . PRO A 1 245 ? 11.738 -4.426 -12.036 1.00 96.69 245 PRO A CA 1
ATOM 1925 C C . PRO A 1 245 ? 10.520 -4.818 -12.886 1.00 96.69 245 PRO A C 1
ATOM 1927 O O . PRO A 1 245 ? 9.698 -5.628 -12.462 1.00 96.69 245 PRO A O 1
ATOM 1930 N N . SER A 1 246 ? 10.437 -4.268 -14.100 1.00 93.38 246 SER A N 1
ATOM 1931 C CA . SER A 1 246 ? 9.466 -4.653 -15.132 1.00 93.38 246 SER A CA 1
ATOM 1932 C C . SER A 1 246 ? 10.171 -5.178 -16.378 1.00 93.38 246 SER A C 1
ATOM 1934 O O . SER A 1 246 ? 11.269 -4.739 -16.723 1.00 93.38 246 SER A O 1
ATOM 1936 N N . ASP A 1 247 ? 9.479 -6.052 -17.098 1.00 89.50 247 ASP A N 1
ATOM 1937 C CA . ASP A 1 247 ? 9.815 -6.537 -18.443 1.00 89.50 247 ASP A CA 1
ATOM 1938 C C . ASP A 1 247 ? 10.016 -5.424 -19.492 1.00 89.50 247 ASP A C 1
ATOM 1940 O O . ASP A 1 247 ? 10.792 -5.589 -20.428 1.00 89.50 247 ASP A O 1
ATOM 1944 N N . SER A 1 248 ? 9.400 -4.254 -19.314 1.00 89.88 248 SER A N 1
ATOM 1945 C CA . SER A 1 248 ? 9.553 -3.088 -20.193 1.00 89.88 248 SER A CA 1
ATOM 1946 C C . SER A 1 248 ? 10.847 -2.280 -19.976 1.00 89.88 248 SER A C 1
ATOM 1948 O O . SER A 1 248 ? 10.877 -1.098 -20.312 1.00 89.88 248 SER A O 1
ATOM 1950 N N . ALA A 1 249 ? 11.876 -2.853 -19.339 1.00 90.56 249 ALA A N 1
ATOM 1951 C CA . ALA A 1 249 ? 13.113 -2.160 -18.945 1.00 90.56 249 ALA A CA 1
ATOM 1952 C C . ALA A 1 249 ? 12.866 -0.882 -18.111 1.00 90.56 249 ALA A C 1
ATOM 1954 O O . ALA A 1 249 ? 13.521 0.147 -18.281 1.00 90.56 249 ALA A O 1
ATOM 1955 N N . THR A 1 250 ? 11.891 -0.943 -17.203 1.00 96.06 250 THR A N 1
ATOM 1956 C CA . THR A 1 250 ? 11.582 0.121 -16.238 1.00 96.06 250 THR A CA 1
ATOM 1957 C C . THR A 1 250 ? 11.599 -0.441 -14.823 1.00 96.06 250 THR A C 1
ATOM 1959 O O . THR A 1 250 ? 11.520 -1.655 -14.624 1.00 96.06 250 THR A O 1
ATOM 1962 N N . LEU A 1 251 ? 11.698 0.440 -13.828 1.00 97.12 251 LEU A N 1
ATOM 1963 C CA . LEU A 1 251 ? 11.552 0.055 -12.427 1.00 97.12 251 LEU A CA 1
ATOM 1964 C C . LEU A 1 251 ? 10.340 0.769 -11.827 1.00 97.12 251 LEU A C 1
ATOM 1966 O O . LEU A 1 251 ? 10.143 1.961 -12.033 1.00 97.12 251 LEU A O 1
ATOM 1970 N N . LEU A 1 252 ? 9.535 0.056 -11.056 1.00 95.56 252 LEU A N 1
ATOM 1971 C CA . LEU A 1 252 ? 8.410 0.586 -10.301 1.00 95.56 252 LEU A CA 1
ATOM 1972 C C . LEU A 1 252 ? 8.857 0.855 -8.869 1.00 95.56 252 LEU A C 1
ATOM 1974 O O . LEU A 1 252 ? 9.377 -0.042 -8.213 1.00 95.56 252 LEU A O 1
ATOM 1978 N N . VAL A 1 253 ? 8.626 2.057 -8.358 1.00 94.75 253 VAL A N 1
ATOM 1979 C CA . VAL A 1 253 ? 8.932 2.402 -6.969 1.00 94.75 253 VAL A CA 1
ATOM 1980 C C . VAL A 1 253 ? 7.658 2.646 -6.179 1.00 94.75 253 VAL A C 1
ATOM 1982 O O . VAL A 1 253 ? 6.761 3.369 -6.619 1.00 94.75 253 VAL A O 1
ATOM 1985 N N . LYS A 1 254 ? 7.581 2.022 -5.003 1.00 93.56 254 LYS A N 1
ATOM 1986 C CA . LYS A 1 254 ? 6.447 2.133 -4.085 1.00 93.56 254 LYS A CA 1
ATOM 1987 C C . LYS A 1 254 ? 6.935 2.392 -2.658 1.00 93.56 254 LYS A C 1
ATOM 1989 O O . LYS A 1 254 ? 7.958 1.838 -2.250 1.00 93.56 254 LYS A O 1
ATOM 1994 N N . ALA A 1 255 ? 6.229 3.236 -1.906 1.00 91.81 255 ALA A N 1
ATOM 1995 C CA . ALA A 1 255 ? 6.563 3.517 -0.510 1.00 91.81 255 ALA A CA 1
ATOM 1996 C C . ALA A 1 255 ? 6.162 2.345 0.393 1.00 91.81 255 ALA A C 1
ATOM 1998 O O . ALA A 1 255 ? 5.162 1.673 0.141 1.00 91.81 255 ALA A O 1
ATOM 1999 N N . VAL A 1 256 ? 6.946 2.098 1.441 1.00 92.25 256 VAL A N 1
ATOM 2000 C CA . VAL A 1 256 ? 6.746 0.957 2.344 1.00 92.25 256 VAL A CA 1
ATOM 2001 C C . VAL A 1 256 ? 6.489 1.435 3.755 1.00 92.25 256 VAL A C 1
ATOM 2003 O O . VAL A 1 256 ? 7.206 2.290 4.280 1.00 92.25 256 VAL A O 1
ATOM 2006 N N . ALA A 1 257 ? 5.464 0.864 4.375 1.00 91.88 257 ALA A N 1
ATOM 2007 C CA . ALA A 1 257 ? 5.144 1.097 5.764 1.00 91.88 257 ALA A CA 1
ATOM 2008 C C . ALA A 1 257 ? 6.169 0.418 6.671 1.00 91.88 257 ALA A C 1
ATOM 2010 O O . ALA A 1 257 ? 6.459 -0.774 6.558 1.00 91.88 257 ALA A O 1
ATOM 2011 N N . VAL A 1 258 ? 6.707 1.209 7.591 1.00 91.25 258 VAL A N 1
ATOM 2012 C CA . VAL A 1 258 ? 7.551 0.739 8.688 1.00 91.25 258 VAL A CA 1
ATOM 2013 C C . VAL A 1 258 ? 6.684 0.351 9.887 1.00 91.25 258 VAL A C 1
ATOM 2015 O O . VAL A 1 258 ? 5.476 0.596 9.888 1.00 91.25 258 VAL A O 1
ATOM 2018 N N . ARG A 1 259 ? 7.297 -0.258 10.910 1.00 91.25 259 ARG A N 1
ATOM 2019 C CA . ARG A 1 259 ? 6.609 -0.737 12.122 1.00 91.25 259 ARG A CA 1
ATOM 2020 C C . ARG A 1 259 ? 5.656 0.312 12.685 1.00 91.25 259 ARG A C 1
ATOM 2022 O O . ARG A 1 259 ? 4.509 -0.008 12.966 1.00 91.25 259 ARG A O 1
ATOM 2029 N N . GLU A 1 260 ? 6.109 1.553 12.788 1.00 89.31 260 GLU A N 1
ATOM 2030 C CA . GLU A 1 260 ? 5.380 2.675 13.377 1.00 89.31 260 GLU A CA 1
ATOM 2031 C C . GLU A 1 260 ? 4.036 2.923 12.673 1.00 89.31 260 GLU A C 1
ATOM 2033 O O . GLU A 1 260 ? 3.056 3.267 13.325 1.00 89.31 260 GLU A O 1
ATOM 2038 N N . LEU A 1 261 ? 3.959 2.659 11.366 1.00 90.50 261 LEU A N 1
ATOM 2039 C CA . LEU A 1 261 ? 2.765 2.864 10.543 1.00 90.50 261 LEU A CA 1
ATOM 2040 C C . LEU A 1 261 ? 1.855 1.632 10.461 1.00 90.50 261 LEU A C 1
ATOM 2042 O O . LEU A 1 261 ? 0.715 1.749 10.024 1.00 90.50 261 LEU A O 1
ATOM 2046 N N . LEU A 1 262 ? 2.336 0.448 10.845 1.00 91.75 262 LEU A N 1
ATOM 2047 C CA . LEU A 1 262 ? 1.570 -0.795 10.749 1.00 91.75 262 LEU A CA 1
ATOM 2048 C C . LEU A 1 262 ? 0.589 -0.927 11.917 1.00 91.75 262 LEU A C 1
ATOM 2050 O O . LEU A 1 262 ? 1.003 -0.904 13.079 1.00 91.75 262 LEU A O 1
ATOM 2054 N N . LEU A 1 263 ? -0.692 -1.133 11.609 1.00 90.19 263 LEU A N 1
ATOM 2055 C CA . LEU A 1 263 ? -1.716 -1.472 12.596 1.00 90.19 263 LEU A CA 1
ATOM 2056 C C . LEU A 1 263 ? -1.702 -2.981 12.905 1.00 90.19 263 LEU A C 1
ATOM 2058 O O . LEU A 1 263 ? -1.418 -3.784 12.006 1.00 90.19 263 LEU A O 1
ATOM 2062 N N . PRO A 1 264 ? -2.013 -3.395 14.148 1.00 85.50 264 PRO A N 1
ATOM 2063 C CA . PRO A 1 264 ? -2.239 -4.784 14.508 1.00 85.50 264 PRO A CA 1
ATOM 2064 C C . PRO A 1 264 ? -3.261 -5.425 13.573 1.00 85.50 264 PRO A C 1
ATOM 2066 O O . PRO A 1 264 ? -4.290 -4.841 13.238 1.00 85.50 264 PRO A O 1
ATOM 2069 N N . SER A 1 265 ? -2.972 -6.645 13.133 1.00 78.69 265 SER A N 1
ATOM 2070 C CA . SER A 1 265 ? -3.922 -7.418 12.344 1.00 78.69 265 SER A CA 1
ATOM 2071 C C . SER A 1 265 ? -3.797 -8.897 12.660 1.00 78.69 265 SER A C 1
ATOM 2073 O O . SER A 1 265 ? -2.707 -9.465 12.554 1.00 78.69 265 SER A O 1
ATOM 2075 N N . ALA A 1 266 ? -4.917 -9.528 12.991 1.00 76.81 266 ALA A N 1
ATOM 2076 C CA . ALA A 1 266 ? -5.020 -10.973 13.036 1.00 76.81 266 ALA A CA 1
ATOM 2077 C C . ALA A 1 266 ? -5.381 -11.479 11.635 1.00 76.81 266 ALA A C 1
ATOM 2079 O O . ALA A 1 266 ? -6.420 -11.114 11.093 1.00 76.81 266 ALA A O 1
ATOM 2080 N N . PHE A 1 267 ? -4.523 -12.311 11.046 1.00 78.69 267 PHE A N 1
ATOM 2081 C CA . PHE A 1 267 ? -4.859 -13.033 9.823 1.00 78.69 267 PHE A CA 1
ATOM 2082 C C . PHE A 1 267 ? -5.341 -14.425 10.223 1.00 78.69 267 PHE A C 1
ATOM 2084 O O . PHE A 1 267 ? -4.514 -15.239 10.646 1.00 78.69 267 PHE A O 1
ATOM 2091 N N . PRO A 1 268 ? -6.653 -14.709 10.156 1.00 82.25 268 PRO A N 1
ATOM 2092 C CA . PRO A 1 268 ? -7.139 -16.046 10.444 1.00 82.25 268 PRO A CA 1
ATOM 2093 C C . PRO A 1 268 ? -6.531 -17.029 9.441 1.00 82.25 268 PRO A C 1
ATOM 2095 O O . PRO A 1 268 ? -6.442 -16.744 8.244 1.00 82.25 268 PRO A O 1
ATOM 2098 N N . ALA A 1 269 ? -6.100 -18.190 9.932 1.00 83.25 269 ALA A N 1
ATOM 2099 C CA . ALA A 1 269 ? -5.636 -19.253 9.057 1.00 83.25 269 ALA A CA 1
ATOM 2100 C C . ALA A 1 269 ? -6.794 -19.726 8.171 1.00 83.25 269 ALA A C 1
ATOM 2102 O O . ALA A 1 269 ? -7.924 -19.898 8.637 1.00 83.25 269 ALA A O 1
ATOM 2103 N N . LEU A 1 270 ? -6.508 -19.950 6.890 1.00 84.12 270 LEU A N 1
ATOM 2104 C CA . LEU A 1 270 ? -7.485 -20.526 5.980 1.00 84.12 270 LEU A CA 1
ATOM 2105 C C . LEU A 1 270 ? -7.787 -21.964 6.424 1.00 84.12 270 LEU A C 1
ATOM 2107 O O . LEU A 1 270 ? -6.876 -22.780 6.569 1.00 84.12 270 LEU A O 1
ATOM 2111 N N . LEU A 1 271 ? -9.064 -22.262 6.667 1.00 83.62 271 LEU A N 1
ATOM 2112 C CA . LEU A 1 271 ? -9.498 -23.605 7.046 1.00 83.62 271 LEU A CA 1
ATOM 2113 C C . LEU A 1 271 ? -9.234 -24.581 5.896 1.00 83.62 271 LEU A C 1
ATOM 2115 O O . LEU A 1 271 ? -9.593 -24.300 4.753 1.00 83.62 271 LEU A O 1
ATOM 2119 N N . ALA A 1 272 ? -8.639 -25.733 6.215 1.00 79.31 272 ALA A N 1
ATOM 2120 C CA . ALA A 1 272 ? -8.270 -26.748 5.228 1.00 79.31 272 ALA A CA 1
ATOM 2121 C C . ALA A 1 272 ? -9.482 -27.345 4.488 1.00 79.31 272 ALA A C 1
ATOM 2123 O O . ALA A 1 272 ? -9.358 -27.739 3.332 1.00 79.31 272 ALA A O 1
ATOM 2124 N N . GLU A 1 273 ? -10.656 -27.376 5.127 1.00 80.56 273 GLU A N 1
ATOM 2125 C CA . GLU A 1 273 ? -11.893 -27.869 4.524 1.00 80.56 273 GLU A CA 1
ATOM 2126 C C . GLU A 1 273 ? -13.031 -26.863 4.709 1.00 80.56 273 GLU A C 1
ATOM 2128 O O . GLU A 1 273 ? -13.312 -26.408 5.818 1.00 80.56 273 GLU A O 1
ATOM 2133 N N . GLN A 1 274 ? -13.703 -26.534 3.604 1.00 82.62 274 GLN A N 1
ATOM 2134 C CA . GLN A 1 274 ? -14.895 -25.689 3.592 1.00 82.62 274 GLN A CA 1
ATOM 2135 C C . GLN A 1 274 ? -16.152 -26.551 3.401 1.00 82.62 274 GLN A C 1
ATOM 2137 O O . GLN A 1 274 ? -16.123 -27.528 2.643 1.00 82.62 274 GLN A O 1
ATOM 2142 N N . PRO A 1 275 ? -17.293 -26.208 4.028 1.00 85.88 275 PRO A N 1
ATOM 2143 C CA . PRO A 1 275 ? -18.527 -26.962 3.851 1.00 85.88 275 PRO A CA 1
ATOM 2144 C C . PRO A 1 275 ? -18.958 -27.024 2.378 1.00 85.88 275 PRO A C 1
ATOM 2146 O O . PRO A 1 275 ? -19.244 -26.000 1.754 1.00 85.88 275 PRO A O 1
ATOM 2149 N N . LYS A 1 276 ? -19.108 -28.242 1.835 1.00 79.62 276 LYS A N 1
ATOM 2150 C CA . LYS A 1 276 ? -19.495 -28.479 0.425 1.00 79.62 276 LYS A CA 1
ATOM 2151 C C . LYS A 1 276 ? -20.778 -27.750 0.004 1.00 79.62 276 LYS A C 1
ATOM 2153 O O . LYS A 1 276 ? -20.914 -27.360 -1.151 1.00 79.62 276 LYS A O 1
ATOM 2158 N N . ARG A 1 277 ? -21.707 -27.543 0.948 1.00 82.88 277 ARG A N 1
ATOM 2159 C CA . ARG A 1 277 ? -22.970 -26.812 0.728 1.00 82.88 277 ARG A CA 1
ATOM 2160 C C . ARG A 1 277 ? -22.758 -25.351 0.314 1.00 82.88 277 ARG A C 1
ATOM 2162 O O . ARG A 1 277 ? -23.604 -24.810 -0.384 1.00 82.88 277 ARG A O 1
ATOM 2169 N N . VAL A 1 278 ? -21.662 -24.731 0.750 1.00 82.50 278 VAL A N 1
ATOM 2170 C CA . VAL A 1 278 ? -21.318 -23.332 0.446 1.00 82.50 278 VAL A CA 1
ATOM 2171 C C . VAL A 1 278 ? -20.348 -23.255 -0.733 1.00 82.50 278 VAL A C 1
ATOM 2173 O O . VAL A 1 278 ? -20.463 -22.354 -1.556 1.00 82.50 278 VAL A O 1
ATOM 2176 N N . LEU A 1 279 ? -19.444 -24.231 -0.854 1.00 86.94 279 LEU A N 1
ATOM 2177 C CA . LEU A 1 279 ? -18.446 -24.295 -1.923 1.00 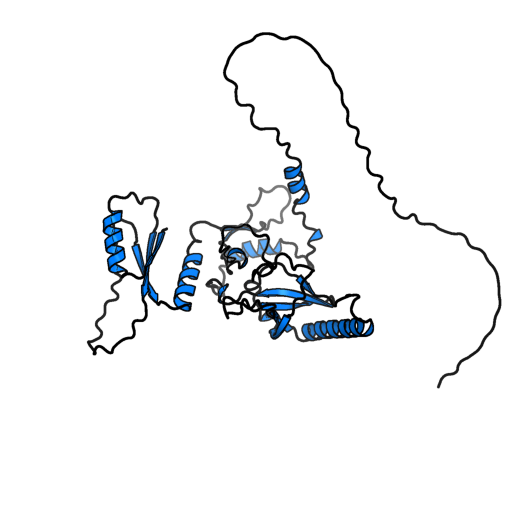86.94 279 LEU A CA 1
ATOM 2178 C C . LEU A 1 279 ? -19.086 -24.342 -3.322 1.00 86.94 279 LEU A C 1
ATOM 2180 O O . LEU A 1 279 ? -18.737 -23.539 -4.179 1.00 86.94 279 LEU A O 1
ATOM 2184 N N . GLY A 1 280 ? -20.070 -25.225 -3.532 1.00 87.44 280 GLY A N 1
ATOM 2185 C CA . GLY A 1 280 ? -20.680 -25.440 -4.852 1.00 87.44 280 GLY A CA 1
ATOM 2186 C C . GLY A 1 280 ? -21.289 -24.178 -5.485 1.00 87.44 280 GLY A C 1
ATOM 2187 O O . GLY A 1 280 ? -20.959 -23.863 -6.628 1.00 87.44 280 GLY A O 1
ATOM 2188 N N . PRO A 1 281 ? -22.143 -23.414 -4.772 1.00 88.50 281 PRO A N 1
ATOM 2189 C CA . PRO A 1 281 ? -22.671 -22.148 -5.281 1.00 88.50 281 PRO A CA 1
ATOM 2190 C C . PRO A 1 281 ? -21.590 -21.111 -5.612 1.00 88.50 281 PRO A C 1
ATOM 2192 O O . PRO A 1 281 ? -21.714 -20.404 -6.611 1.00 88.50 281 PRO A O 1
ATOM 2195 N N . ILE A 1 282 ? -20.529 -21.028 -4.802 1.00 90.31 282 ILE A N 1
ATOM 2196 C CA . ILE A 1 282 ? -19.419 -20.092 -5.025 1.00 90.31 282 ILE A CA 1
ATOM 2197 C C . ILE A 1 282 ? -18.609 -20.499 -6.257 1.00 90.31 282 ILE A C 1
ATOM 2199 O O . ILE A 1 282 ? -18.381 -19.668 -7.130 1.00 90.31 282 ILE A O 1
ATOM 2203 N N . GLU A 1 283 ? -18.235 -21.773 -6.386 1.00 90.81 283 GLU A N 1
ATOM 2204 C CA . GLU A 1 283 ? -17.529 -22.284 -7.566 1.00 90.81 283 GLU A CA 1
ATOM 2205 C C . GLU A 1 283 ? -18.356 -22.104 -8.839 1.00 90.81 283 GLU A C 1
ATOM 2207 O O . GLU A 1 283 ? -17.840 -21.647 -9.853 1.00 90.81 283 GLU A O 1
ATOM 2212 N N . SER A 1 284 ? -19.660 -22.389 -8.787 1.00 89.44 284 SER A N 1
ATOM 2213 C CA . SER A 1 284 ? -20.554 -22.162 -9.924 1.00 89.44 284 SER A CA 1
ATOM 2214 C C . SER A 1 284 ? -20.630 -20.686 -10.321 1.00 89.44 284 SER A C 1
ATOM 2216 O O . SER A 1 284 ? -20.722 -20.392 -11.512 1.00 89.44 284 SER A O 1
ATOM 2218 N N . ALA A 1 285 ? -20.609 -19.765 -9.353 1.00 91.12 285 ALA A N 1
ATOM 2219 C CA . ALA A 1 285 ? -20.571 -18.333 -9.624 1.00 91.12 285 ALA A CA 1
ATOM 2220 C C . ALA A 1 285 ? -19.240 -17.924 -10.270 1.00 91.12 285 ALA A C 1
ATOM 2222 O O . ALA A 1 285 ? -19.243 -17.219 -11.277 1.00 91.12 285 ALA A O 1
ATOM 2223 N N . LEU A 1 286 ? -18.109 -18.412 -9.753 1.00 92.44 286 LEU A N 1
ATOM 2224 C CA . LEU A 1 286 ? -16.783 -18.124 -10.306 1.00 92.44 286 LEU A CA 1
ATOM 2225 C C . LEU A 1 286 ? -16.605 -18.698 -11.717 1.00 92.44 286 LEU A C 1
ATOM 2227 O O . LEU A 1 286 ? -16.111 -18.000 -12.593 1.00 92.44 286 LEU A O 1
ATOM 2231 N N . ASN A 1 287 ? -17.084 -19.917 -11.971 1.00 92.19 287 ASN A N 1
ATOM 2232 C CA . ASN A 1 287 ? -17.022 -20.559 -13.289 1.00 92.19 287 ASN A CA 1
ATOM 2233 C C . ASN A 1 287 ? -17.875 -19.850 -14.352 1.00 92.19 287 ASN A C 1
ATOM 2235 O O . ASN A 1 287 ? -17.686 -20.080 -15.543 1.00 92.19 287 ASN A O 1
ATOM 2239 N N . SER A 1 288 ? -18.828 -19.009 -13.937 1.00 90.31 288 SER A N 1
ATOM 2240 C CA . SER A 1 288 ? -19.618 -18.184 -14.857 1.00 90.31 288 SER A CA 1
ATOM 2241 C C . SER A 1 288 ? -18.916 -16.887 -15.272 1.00 90.31 288 SER A C 1
ATOM 2243 O O . SER A 1 288 ? -19.395 -16.202 -16.175 1.00 90.31 288 SER A O 1
ATOM 2245 N N . LEU A 1 289 ? -17.803 -16.534 -14.618 1.00 91.44 289 LEU A N 1
ATOM 2246 C CA . LEU A 1 289 ? -17.024 -15.344 -14.938 1.00 91.44 289 LEU A CA 1
ATOM 2247 C C . LEU A 1 289 ? -16.089 -15.612 -16.119 1.00 91.44 289 LEU A C 1
ATOM 2249 O O . LEU A 1 289 ? -15.421 -16.643 -16.191 1.00 91.44 289 LEU A O 1
ATOM 2253 N N . GLU A 1 290 ? -16.005 -14.642 -17.025 1.00 91.06 290 GLU A N 1
ATOM 2254 C CA . GLU A 1 290 ? -14.982 -14.629 -18.065 1.00 91.06 290 GLU A CA 1
ATOM 2255 C C . GLU A 1 290 ? -13.622 -14.281 -17.444 1.00 91.06 290 GLU A C 1
ATOM 2257 O O . GLU A 1 290 ? -13.495 -13.303 -16.704 1.00 91.06 290 GLU A O 1
ATOM 2262 N N . VAL A 1 291 ? -12.604 -15.093 -17.734 1.00 92.94 291 VAL A N 1
ATOM 2263 C CA . VAL A 1 291 ? -11.237 -14.871 -17.252 1.00 92.94 291 VAL A CA 1
ATOM 2264 C C . VAL A 1 291 ? -10.439 -14.164 -18.340 1.00 92.94 291 VAL A C 1
ATOM 2266 O O . VAL A 1 291 ? -10.073 -14.766 -19.350 1.00 92.94 291 VAL A O 1
ATOM 2269 N N . GLU A 1 292 ? -10.146 -12.883 -18.127 1.00 90.12 292 GLU A N 1
ATOM 2270 C CA . GLU A 1 292 ? -9.269 -12.120 -19.013 1.00 90.12 292 GLU A CA 1
ATOM 2271 C C . GLU A 1 292 ? -7.801 -12.531 -18.813 1.00 90.12 292 GLU A C 1
ATOM 2273 O O . GLU A 1 292 ? -7.285 -12.531 -17.696 1.00 90.12 292 GLU A O 1
ATOM 2278 N N . VAL A 1 293 ? -7.100 -12.835 -19.911 1.00 93.50 293 VAL A N 1
ATOM 2279 C CA . VAL A 1 293 ? -5.664 -13.185 -19.888 1.00 93.50 293 VAL A CA 1
ATOM 2280 C C . VAL A 1 293 ? -4.796 -11.978 -19.519 1.00 93.50 293 VAL A C 1
ATOM 2282 O O . VAL A 1 293 ? -3.750 -12.127 -18.890 1.00 93.50 293 VAL A O 1
ATOM 2285 N N . ALA A 1 294 ? -5.225 -10.777 -19.910 1.00 91.50 294 ALA A N 1
ATOM 2286 C CA . ALA A 1 294 ? -4.539 -9.534 -19.603 1.00 91.50 294 ALA A CA 1
ATOM 2287 C C . ALA A 1 294 ? -5.561 -8.425 -19.357 1.00 91.50 294 ALA A C 1
ATOM 2289 O O . ALA A 1 294 ? -6.331 -8.066 -20.247 1.00 91.50 294 ALA A O 1
ATOM 2290 N N . TYR A 1 295 ? -5.525 -7.860 -18.155 1.00 92.19 295 TYR A N 1
ATOM 2291 C CA . TYR A 1 295 ? -6.375 -6.740 -17.784 1.00 92.19 295 TYR A CA 1
ATOM 2292 C C . TYR A 1 295 ? -5.974 -5.469 -18.548 1.00 92.19 295 TYR A C 1
ATOM 2294 O O . TYR A 1 295 ? -4.835 -5.006 -18.443 1.00 92.19 295 TYR A O 1
ATOM 2302 N N . ASN A 1 296 ? -6.920 -4.866 -19.276 1.00 90.75 296 ASN A N 1
ATOM 2303 C CA . ASN A 1 296 ? -6.733 -3.568 -19.926 1.00 90.75 296 ASN A CA 1
ATOM 2304 C C . ASN A 1 296 ? -7.616 -2.491 -19.264 1.00 90.75 296 ASN A C 1
ATOM 2306 O O . ASN A 1 296 ? -8.826 -2.456 -19.508 1.00 90.75 296 ASN A O 1
ATOM 2310 N N . PRO A 1 297 ? -7.044 -1.542 -18.497 1.00 92.44 297 PRO A N 1
ATOM 2311 C CA . PRO A 1 297 ? -7.827 -0.527 -17.792 1.00 92.44 297 PRO A CA 1
ATOM 2312 C C . PRO A 1 297 ? -8.621 0.400 -18.727 1.00 92.44 297 PRO A C 1
ATOM 2314 O O . PRO A 1 297 ? -9.598 1.006 -18.292 1.00 92.44 297 PRO A O 1
ATOM 2317 N N . LEU A 1 298 ? -8.251 0.504 -20.011 1.00 92.06 298 LEU A N 1
ATOM 2318 C CA . LEU A 1 298 ? -8.964 1.327 -20.997 1.00 92.06 298 LEU A CA 1
ATOM 2319 C C . LEU A 1 298 ? -10.348 0.773 -21.362 1.00 92.06 298 LEU A C 1
ATOM 2321 O O . LEU A 1 298 ? -11.182 1.506 -21.896 1.00 92.06 298 LEU A O 1
ATOM 2325 N N . HIS A 1 299 ? -10.606 -0.505 -21.079 1.00 90.62 299 HIS A N 1
ATOM 2326 C CA . HIS A 1 299 ? -11.918 -1.111 -21.297 1.00 90.62 299 HIS A CA 1
ATOM 2327 C C . HIS A 1 299 ? -12.931 -0.707 -20.210 1.00 90.62 299 HIS A C 1
ATOM 2329 O O . HIS A 1 299 ? -14.140 -0.764 -20.445 1.00 90.62 299 HIS A O 1
ATOM 2335 N N . LEU A 1 300 ? -12.469 -0.222 -19.050 1.00 92.31 300 LEU A N 1
ATOM 2336 C CA . LEU A 1 300 ? -13.340 0.231 -17.970 1.00 92.31 300 LEU A CA 1
ATOM 2337 C C . LEU A 1 300 ? -13.789 1.682 -18.160 1.00 92.31 300 LEU A C 1
ATOM 2339 O O . LEU A 1 300 ? -13.006 2.590 -18.436 1.00 92.31 300 LEU A O 1
ATOM 2343 N N . LYS A 1 301 ? -15.080 1.931 -17.929 1.00 93.06 301 LYS A N 1
ATOM 2344 C CA . LYS A 1 301 ? -15.669 3.275 -17.953 1.00 93.06 301 LYS A CA 1
ATOM 2345 C C . LYS A 1 301 ? -16.177 3.646 -16.567 1.00 93.06 301 LYS A C 1
ATOM 2347 O O . LYS A 1 301 ? -17.281 3.277 -16.185 1.00 93.06 301 LYS A O 1
ATOM 2352 N N . SER A 1 302 ? -15.411 4.463 -15.845 1.00 92.56 302 SER A N 1
ATOM 2353 C CA . SER A 1 302 ? -15.809 4.994 -14.529 1.00 92.56 302 SER A CA 1
ATOM 2354 C C . SER A 1 302 ? -16.882 6.089 -14.599 1.00 92.56 302 SER A C 1
ATOM 2356 O O . SER A 1 302 ? -17.392 6.528 -13.574 1.00 92.56 302 SER A O 1
ATOM 2358 N N . ASN A 1 303 ? -17.213 6.577 -15.801 1.00 94.56 303 ASN A N 1
ATOM 2359 C CA . ASN A 1 303 ? -18.075 7.744 -16.029 1.00 94.56 303 ASN A CA 1
ATOM 2360 C C . ASN A 1 303 ? -17.588 9.046 -15.358 1.00 94.56 303 ASN A C 1
ATOM 2362 O O . ASN A 1 303 ? -18.350 10.015 -15.300 1.00 94.56 303 ASN A O 1
ATOM 2366 N N . LEU A 1 304 ? -16.321 9.119 -14.927 1.00 92.88 304 LEU A N 1
ATOM 2367 C CA . LEU A 1 304 ? -15.755 10.282 -14.235 1.00 92.88 304 LEU A CA 1
ATOM 2368 C C . LEU A 1 304 ? -15.957 11.589 -15.015 1.00 92.88 304 LEU A C 1
ATOM 2370 O O . LEU A 1 304 ? -16.460 12.561 -14.462 1.00 92.88 304 LEU A O 1
ATOM 2374 N N . TYR A 1 305 ? -15.654 11.611 -16.316 1.00 93.00 305 TYR A N 1
ATOM 2375 C CA . TYR A 1 305 ? -15.843 12.811 -17.142 1.00 93.00 305 TYR A CA 1
ATOM 2376 C C . TYR A 1 305 ? -17.304 13.264 -17.210 1.00 93.00 305 TYR A C 1
ATOM 2378 O O . TYR A 1 305 ? -17.586 14.459 -17.160 1.00 93.00 305 TYR A O 1
ATOM 2386 N N . LYS A 1 306 ? -18.249 12.318 -17.288 1.00 92.88 306 LYS A N 1
ATOM 2387 C CA . LYS A 1 306 ? -19.686 12.619 -17.290 1.00 92.88 306 LYS A CA 1
ATOM 2388 C C . LYS A 1 306 ? -20.118 13.198 -15.941 1.00 92.88 306 LYS A C 1
ATOM 2390 O O . LYS A 1 306 ? -20.879 14.163 -15.918 1.00 92.88 306 LYS A O 1
ATOM 2395 N N . TYR A 1 307 ? -19.606 12.648 -14.841 1.00 93.06 307 TYR A N 1
ATOM 2396 C CA . TYR A 1 307 ? -19.843 13.169 -13.497 1.00 93.06 307 TYR A CA 1
ATOM 2397 C C . TYR A 1 307 ? -19.269 14.581 -13.323 1.00 93.06 307 TYR A C 1
ATOM 2399 O O . TYR A 1 307 ? -20.021 15.493 -12.985 1.00 93.06 307 TYR A O 1
ATOM 2407 N N . LEU A 1 308 ? -17.988 14.797 -13.635 1.00 93.44 308 LEU A N 1
ATOM 2408 C CA . LEU A 1 308 ? -17.340 16.111 -13.549 1.00 93.44 308 LEU A CA 1
ATOM 2409 C C . LEU A 1 308 ? -18.066 17.145 -14.408 1.00 93.44 308 LEU A C 1
ATOM 2411 O O . LEU A 1 308 ? -18.342 18.248 -13.946 1.00 93.44 308 LEU A O 1
ATOM 2415 N N . LYS A 1 309 ? -18.481 16.760 -15.620 1.00 92.62 309 LYS A N 1
ATOM 2416 C CA . LYS A 1 309 ? -19.345 17.589 -16.461 1.00 92.62 309 LYS A CA 1
ATOM 2417 C C . LYS A 1 309 ? -20.649 17.929 -15.731 1.00 92.62 309 LYS A C 1
ATOM 2419 O O . LYS A 1 309 ? -21.018 19.088 -15.657 1.00 92.62 309 LYS A O 1
ATOM 2424 N N . SER A 1 310 ? -21.338 16.968 -15.123 1.00 90.69 310 SER A N 1
ATOM 2425 C CA . SER A 1 310 ? -22.571 17.265 -14.377 1.00 90.69 310 SER A CA 1
ATOM 2426 C C . SER A 1 310 ? -22.360 18.217 -13.189 1.00 90.69 310 SER A C 1
ATOM 2428 O O . SER A 1 310 ? -23.231 19.036 -12.920 1.00 90.69 310 SER A O 1
ATOM 2430 N N . VAL A 1 311 ? -21.212 18.149 -12.506 1.00 91.06 311 VAL A N 1
ATOM 2431 C CA . VAL A 1 311 ? -20.880 19.043 -11.386 1.00 91.06 311 VAL A CA 1
ATOM 2432 C C . VAL A 1 311 ? -20.572 20.453 -11.887 1.00 91.06 311 VAL A C 1
ATOM 2434 O O . VAL A 1 311 ? -21.126 21.413 -11.363 1.00 91.06 311 VAL A O 1
ATOM 2437 N N . LEU A 1 312 ? -19.752 20.577 -12.933 1.00 87.69 312 LEU A N 1
ATOM 2438 C CA . LEU A 1 312 ? -19.355 21.865 -13.510 1.00 87.69 312 LEU A CA 1
ATOM 2439 C C . LEU A 1 312 ? -20.502 22.571 -14.248 1.00 87.69 312 LEU A C 1
ATOM 2441 O O . LEU A 1 312 ? -20.548 23.796 -14.284 1.00 87.69 312 LEU A O 1
ATOM 2445 N N . TYR A 1 313 ? -21.432 21.810 -14.833 1.00 79.25 313 TYR A N 1
ATOM 2446 C CA . TYR A 1 313 ? -22.579 22.343 -15.574 1.00 79.25 313 TYR A CA 1
ATOM 2447 C C . TYR A 1 313 ? -23.857 22.475 -14.731 1.00 79.25 313 TYR A C 1
ATOM 2449 O O . TYR A 1 313 ? -24.882 22.877 -15.282 1.00 79.25 313 TYR A O 1
ATOM 2457 N N . LYS A 1 314 ? -23.845 22.169 -13.421 1.00 68.94 314 LYS A N 1
ATOM 2458 C CA . LYS A 1 314 ? -24.975 22.504 -12.536 1.00 68.94 314 LYS A CA 1
ATOM 2459 C C . LYS A 1 314 ? -25.110 24.033 -12.495 1.00 68.94 314 LYS A C 1
ATOM 2461 O O . LYS A 1 314 ? -24.226 24.692 -11.949 1.00 68.94 314 LYS A O 1
ATOM 2466 N N . PRO A 1 315 ? -26.191 24.629 -13.034 1.00 59.84 315 PRO A N 1
ATOM 2467 C CA . PRO A 1 315 ? -26.409 26.058 -12.892 1.00 59.84 315 PRO A CA 1
ATOM 2468 C C . PRO A 1 315 ? -26.585 26.358 -11.405 1.00 59.84 315 PRO A C 1
ATOM 2470 O O . PRO A 1 315 ? -27.370 25.687 -10.733 1.00 59.84 315 PRO A O 1
ATOM 2473 N N . LEU A 1 316 ? -25.931 27.402 -10.900 1.00 57.50 316 LEU A N 1
ATOM 2474 C CA . LEU A 1 316 ? -26.079 27.901 -9.526 1.00 57.50 316 LEU A CA 1
ATOM 2475 C C . LEU A 1 316 ? -27.499 28.447 -9.222 1.00 57.50 316 LEU A C 1
ATOM 2477 O O . LEU A 1 316 ? -27.693 29.215 -8.285 1.00 57.50 316 LEU A O 1
ATOM 2481 N N . HIS A 1 317 ? -28.500 28.135 -10.047 1.00 55.94 317 HIS A N 1
ATOM 2482 C CA . HIS A 1 317 ? -29.833 28.733 -10.056 1.00 55.94 317 HIS A CA 1
ATOM 2483 C C . HIS A 1 317 ? -30.914 27.658 -10.015 1.00 55.94 317 HIS A C 1
ATOM 2485 O O . HIS A 1 317 ? -31.660 27.427 -10.964 1.00 55.94 317 HIS A O 1
ATOM 2491 N N . ARG A 1 318 ? -31.017 27.012 -8.858 1.00 49.09 318 ARG A N 1
ATOM 2492 C CA . ARG A 1 318 ? -32.311 26.585 -8.323 1.00 49.09 318 ARG A CA 1
ATOM 2493 C C . ARG A 1 318 ? -32.235 26.527 -6.802 1.00 49.09 318 ARG A C 1
ATOM 2495 O O . ARG A 1 318 ? -32.570 25.521 -6.190 1.00 49.09 318 ARG A O 1
ATOM 2502 N N . GLN A 1 319 ? -31.784 27.624 -6.188 1.00 49.94 319 GLN A N 1
ATOM 2503 C CA . GLN A 1 319 ? -32.280 27.910 -4.848 1.00 49.94 319 GLN A CA 1
ATOM 2504 C C . GLN A 1 319 ? -33.792 28.065 -4.988 1.00 49.94 319 GLN A C 1
ATOM 2506 O O . GLN A 1 319 ? -34.274 28.888 -5.768 1.00 49.94 319 GLN A O 1
ATOM 2511 N N . GLN A 1 320 ? -34.501 27.149 -4.336 1.00 48.88 320 GLN A N 1
ATOM 2512 C CA . GLN A 1 320 ? -35.933 27.177 -4.092 1.00 48.88 320 GLN A CA 1
ATOM 2513 C C . GLN A 1 320 ? -36.451 28.613 -4.027 1.00 48.88 320 GLN A C 1
ATOM 2515 O O . GLN A 1 320 ? -36.066 29.383 -3.149 1.00 48.88 320 GLN A O 1
ATOM 2520 N N . ALA A 1 321 ? -37.363 28.949 -4.938 1.00 40.97 321 ALA A N 1
ATOM 2521 C CA . ALA A 1 321 ? -38.313 30.008 -4.669 1.00 40.97 321 ALA A CA 1
ATOM 2522 C C . ALA A 1 321 ? -39.035 29.614 -3.375 1.00 40.97 321 ALA A C 1
ATOM 2524 O O . ALA A 1 321 ? -39.790 28.640 -3.358 1.00 40.97 321 ALA A O 1
ATOM 2525 N N . GLN A 1 322 ? -38.737 30.313 -2.280 1.00 47.34 322 GLN A N 1
ATOM 2526 C CA . GLN A 1 322 ? -39.570 30.234 -1.092 1.00 47.34 322 GLN A CA 1
ATOM 2527 C C . GLN A 1 322 ? -41.011 30.609 -1.477 1.00 47.34 322 GLN A C 1
ATOM 2529 O O . GLN A 1 322 ? -41.197 31.495 -2.322 1.00 47.34 322 GLN A O 1
ATOM 2534 N N . PRO A 1 323 ? -42.033 29.979 -0.876 1.00 40.00 323 PRO A N 1
ATOM 2535 C CA . PRO A 1 323 ? -43.396 30.455 -1.017 1.00 40.00 323 PRO A CA 1
ATOM 2536 C C . PRO A 1 323 ? -43.466 31.825 -0.334 1.00 40.00 323 PRO A C 1
ATOM 2538 O O . PRO A 1 323 ? -43.397 31.923 0.886 1.00 40.00 323 PRO A O 1
ATOM 2541 N N . ARG A 1 324 ? -43.522 32.902 -1.125 1.00 41.47 324 ARG A N 1
ATOM 2542 C CA . ARG A 1 324 ? -43.779 34.247 -0.605 1.00 41.47 324 ARG A CA 1
ATOM 2543 C C . ARG A 1 324 ? -45.236 34.309 -0.167 1.00 41.47 324 ARG A C 1
ATOM 2545 O O . ARG A 1 324 ? -46.135 34.337 -1.008 1.00 41.47 324 ARG A O 1
ATOM 2552 N N . ASP A 1 325 ? -45.443 34.352 1.142 1.00 41.03 325 ASP A N 1
ATOM 2553 C CA . ASP A 1 325 ? -46.702 34.766 1.736 1.00 41.03 325 ASP A CA 1
ATOM 2554 C C . ASP A 1 325 ? -47.078 36.186 1.273 1.00 41.03 325 ASP A C 1
ATOM 2556 O O . ASP A 1 325 ? -46.336 37.151 1.428 1.00 41.03 325 ASP A O 1
ATOM 2560 N N . GLN A 1 326 ? -48.243 36.248 0.633 1.00 40.19 326 GLN A N 1
ATOM 2561 C CA . GLN A 1 326 ? -49.300 37.256 0.742 1.00 40.19 326 GLN A CA 1
ATOM 2562 C C . GLN A 1 326 ? -48.947 38.764 0.821 1.00 40.19 326 GLN A C 1
ATOM 256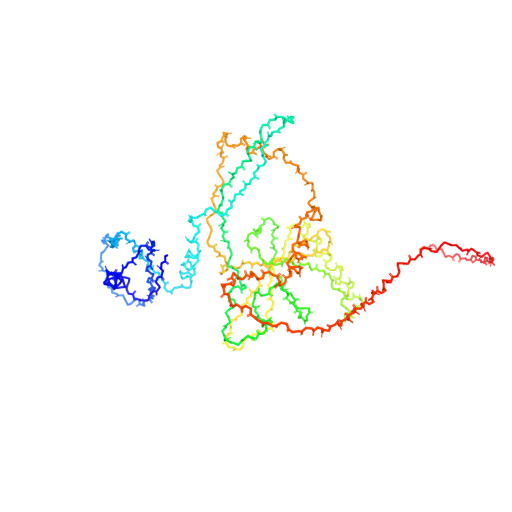4 O O . GLN A 1 326 ? -48.634 39.297 1.880 1.00 40.19 326 GLN A O 1
ATOM 2569 N N . ARG A 1 327 ? -49.335 39.441 -0.284 1.00 34.78 327 ARG A N 1
ATOM 2570 C CA . ARG A 1 327 ? -49.940 40.799 -0.429 1.00 34.78 327 ARG A CA 1
ATOM 2571 C C . ARG A 1 327 ? -49.022 42.038 -0.533 1.00 34.78 327 ARG A C 1
ATOM 2573 O O . ARG A 1 327 ? -47.941 42.052 0.037 1.00 34.78 327 ARG A O 1
ATOM 2580 N N . PRO A 1 328 ? -49.529 43.163 -1.096 1.00 41.88 328 PRO A N 1
ATOM 2581 C CA . PRO A 1 328 ? -50.414 43.318 -2.261 1.00 41.88 328 PRO A CA 1
ATOM 2582 C C . PRO A 1 328 ? -49.876 44.348 -3.288 1.00 41.88 328 PRO A C 1
ATOM 2584 O O . PRO A 1 328 ? -48.921 45.078 -3.043 1.00 41.88 328 PRO A O 1
ATOM 2587 N N . GLU A 1 329 ? -50.519 44.382 -4.457 1.00 40.16 329 GLU A N 1
ATOM 2588 C CA . GLU A 1 329 ? -50.225 45.235 -5.615 1.00 40.16 329 GLU A CA 1
ATOM 2589 C C . GLU A 1 329 ? -49.996 46.725 -5.316 1.00 40.16 329 GLU A C 1
ATOM 2591 O O . GLU A 1 329 ? -50.791 47.335 -4.597 1.00 40.16 329 GLU A O 1
ATOM 2596 N N . ARG A 1 330 ? -49.046 47.346 -6.040 1.00 32.56 330 ARG A N 1
ATOM 2597 C CA . ARG A 1 330 ? -49.345 48.520 -6.884 1.00 32.56 330 ARG A CA 1
ATOM 2598 C C . ARG A 1 330 ? -48.177 48.988 -7.771 1.00 32.56 330 ARG A C 1
ATOM 2600 O O . ARG A 1 330 ? -47.053 49.129 -7.310 1.00 32.56 330 ARG A O 1
ATOM 2607 N N . HIS A 1 331 ? -48.558 49.344 -9.004 1.00 35.19 331 HIS A N 1
ATOM 2608 C CA . HIS A 1 331 ? -47.912 50.246 -9.978 1.00 35.19 331 HIS A CA 1
ATOM 2609 C C . HIS A 1 331 ? -46.742 49.724 -10.835 1.00 35.19 331 HIS A C 1
ATOM 2611 O O . HIS A 1 331 ? -45.589 49.688 -10.422 1.00 35.19 331 HIS A O 1
ATOM 2617 N N . GLN A 1 332 ? -47.052 49.436 -12.110 1.00 37.34 332 GLN A N 1
ATOM 2618 C CA . GLN A 1 332 ? -46.113 49.623 -13.229 1.00 37.34 332 GLN A CA 1
ATOM 2619 C C . GLN A 1 332 ? -45.902 51.134 -13.481 1.00 37.34 332 GLN A C 1
ATOM 2621 O O . GLN A 1 332 ? -46.807 51.918 -13.182 1.00 37.34 332 GLN A O 1
ATOM 2626 N N . PRO A 1 333 ? -44.781 51.561 -14.100 1.00 37.59 333 PRO A N 1
ATOM 2627 C CA . PRO A 1 333 ? -44.792 51.666 -15.566 1.00 37.59 333 PRO A CA 1
ATOM 2628 C C . PRO A 1 333 ? -43.466 51.325 -16.290 1.00 37.59 333 PRO A C 1
ATOM 2630 O O . PRO A 1 333 ? -42.377 51.660 -15.848 1.00 37.59 333 PRO A O 1
ATOM 2633 N N . LYS A 1 334 ? -43.647 50.720 -17.474 1.00 34.84 334 LYS A N 1
ATOM 2634 C CA . LYS A 1 334 ? -42.963 50.903 -18.778 1.00 34.84 334 LYS A CA 1
ATOM 2635 C C . LYS A 1 334 ? -41.421 50.885 -18.927 1.00 34.84 334 LYS A C 1
ATOM 2637 O O . LYS A 1 334 ? -40.704 51.726 -18.416 1.00 34.84 334 LYS A O 1
ATOM 2642 N N . GLN A 1 335 ? -41.028 50.053 -19.907 1.00 34.28 335 GLN A N 1
ATOM 2643 C CA . GLN A 1 335 ? -39.975 50.229 -20.931 1.00 34.28 335 GLN A CA 1
ATOM 2644 C C . GLN A 1 335 ? -38.508 50.407 -20.494 1.00 34.28 335 GLN A C 1
ATOM 2646 O O . GLN A 1 335 ? -38.104 51.487 -20.088 1.00 34.28 335 GLN A O 1
ATOM 2651 N N . HIS A 1 336 ? -37.660 49.436 -20.857 1.00 33.66 336 HIS A N 1
ATOM 2652 C CA . HIS A 1 336 ? -36.755 49.588 -22.010 1.00 33.66 336 HIS A CA 1
ATOM 2653 C C . HIS A 1 336 ? -36.162 48.240 -22.446 1.00 33.66 336 HIS A C 1
ATOM 2655 O O . HIS A 1 336 ? -35.727 47.425 -21.637 1.00 33.66 336 HIS A O 1
ATOM 2661 N N . GLN A 1 337 ? -36.169 48.020 -23.761 1.00 44.31 337 GLN A N 1
ATOM 2662 C CA . GLN A 1 337 ? -35.405 46.980 -24.439 1.00 44.31 337 GLN A CA 1
ATOM 2663 C C . GLN A 1 337 ? -33.920 47.360 -24.417 1.00 44.31 337 GLN A C 1
ATOM 2665 O O . GLN A 1 337 ? -33.574 48.487 -24.755 1.00 44.31 337 GLN A O 1
ATOM 2670 N N . SER A 1 338 ? -33.038 46.407 -24.123 1.00 35.53 338 SER A N 1
ATOM 2671 C CA . SER A 1 338 ? -31.657 46.457 -24.604 1.00 35.53 338 SER A CA 1
ATOM 2672 C C . SER A 1 338 ? -31.143 45.037 -24.814 1.00 35.53 338 SER A C 1
ATOM 2674 O O . SER A 1 338 ? -30.885 44.282 -23.879 1.00 35.53 338 SER A O 1
ATOM 2676 N N . ARG A 1 339 ? -31.069 44.659 -26.093 1.00 45.88 339 ARG A N 1
ATOM 2677 C CA . ARG A 1 339 ? -30.316 43.508 -26.588 1.00 45.88 339 ARG A CA 1
ATOM 2678 C C . ARG A 1 339 ? -28.831 43.857 -26.506 1.00 45.88 339 ARG A C 1
ATOM 2680 O O . ARG A 1 339 ? -28.393 44.757 -27.211 1.00 45.88 339 ARG A O 1
ATOM 2687 N N . ALA A 1 340 ? -28.055 43.048 -25.798 1.00 36.12 340 ALA A N 1
ATOM 2688 C CA . ALA A 1 340 ? -26.632 42.892 -26.073 1.00 36.12 340 ALA A CA 1
ATOM 2689 C C . ALA A 1 340 ? -26.342 41.395 -26.249 1.00 36.12 340 ALA A C 1
ATOM 2691 O O . ALA A 1 340 ? -26.272 40.633 -25.288 1.00 36.12 340 ALA A O 1
ATOM 2692 N N . ARG A 1 341 ? -26.252 40.957 -27.512 1.00 44.03 341 ARG A N 1
ATOM 2693 C CA . ARG A 1 341 ? -25.684 39.657 -27.886 1.00 44.03 341 ARG A CA 1
ATOM 2694 C C . ARG A 1 341 ? -24.166 39.819 -27.884 1.00 44.03 341 ARG A C 1
ATOM 2696 O O . ARG A 1 341 ? -23.646 40.535 -28.732 1.00 44.03 341 ARG A O 1
ATOM 2703 N N . ALA A 1 342 ? -23.476 39.155 -26.964 1.00 38.84 342 ALA A N 1
ATOM 2704 C CA . ALA A 1 342 ? -22.032 38.976 -27.051 1.00 38.84 342 ALA A CA 1
ATOM 2705 C C . ALA A 1 342 ? -21.752 37.698 -27.852 1.00 38.84 342 ALA A C 1
ATOM 2707 O O . ALA A 1 342 ? -21.970 36.583 -27.378 1.00 38.84 342 ALA A O 1
ATOM 2708 N N . THR A 1 343 ? -21.334 37.876 -29.100 1.00 41.41 343 THR A N 1
ATOM 2709 C CA . THR A 1 343 ? -20.844 36.810 -29.976 1.00 41.41 343 THR A CA 1
ATOM 2710 C C . THR A 1 343 ? -19.372 36.578 -29.637 1.00 41.41 343 THR A C 1
ATOM 2712 O O . THR A 1 343 ? -18.567 37.490 -29.797 1.00 41.41 343 THR A O 1
ATOM 2715 N N . VAL A 1 344 ? -19.007 35.386 -29.163 1.00 38.84 344 VAL A N 1
ATOM 2716 C CA . VAL A 1 344 ? -17.598 34.985 -29.021 1.00 38.84 344 VAL A CA 1
ATOM 2717 C C . VAL A 1 344 ? -17.227 34.154 -30.245 1.00 38.84 344 VAL A C 1
ATOM 2719 O O . VAL A 1 344 ? -17.915 33.187 -30.572 1.00 38.84 344 VAL A O 1
ATOM 2722 N N . ALA A 1 345 ? -16.177 34.573 -30.951 1.00 39.22 345 ALA A N 1
ATOM 2723 C CA . ALA A 1 345 ? -15.660 33.893 -32.132 1.00 39.22 345 ALA A CA 1
ATOM 2724 C C . ALA A 1 345 ? -15.096 32.504 -31.766 1.00 39.22 345 ALA A C 1
ATOM 2726 O O . ALA A 1 345 ? -14.417 32.380 -30.743 1.00 39.22 345 ALA A O 1
ATOM 2727 N N . PRO A 1 346 ? -15.345 31.456 -32.571 1.00 42.06 346 PRO A N 1
ATOM 2728 C CA . PRO A 1 346 ? -14.748 30.149 -32.337 1.00 42.06 346 PRO A CA 1
ATOM 2729 C C . PRO A 1 346 ? -13.252 30.175 -32.681 1.00 42.06 346 PRO A C 1
ATOM 2731 O O . PRO A 1 346 ? -12.842 30.728 -33.701 1.00 42.06 346 PRO A O 1
ATOM 2734 N N . LEU A 1 347 ? -12.442 29.564 -31.814 1.00 38.41 347 LEU A N 1
ATOM 2735 C CA . LEU A 1 347 ? -11.007 29.368 -32.012 1.00 38.41 347 LEU A CA 1
ATOM 2736 C C . LEU A 1 347 ? -10.753 28.498 -33.254 1.00 38.41 347 LEU A C 1
ATOM 2738 O O . LEU A 1 347 ? -11.360 27.438 -33.415 1.00 38.41 347 LEU A O 1
ATOM 2742 N N . LEU A 1 348 ? -9.842 28.951 -34.118 1.00 38.97 348 LEU A N 1
ATOM 2743 C CA . LEU A 1 348 ? -9.376 28.212 -35.289 1.00 38.97 348 LEU A CA 1
ATOM 2744 C C . LEU A 1 348 ? -8.611 26.960 -34.837 1.00 38.97 348 LEU A C 1
ATOM 2746 O O . LEU A 1 348 ? -7.535 27.055 -34.250 1.00 38.97 348 LEU A O 1
ATOM 2750 N N . MET A 1 349 ? -9.173 25.786 -35.121 1.00 39.47 349 MET A N 1
ATOM 2751 C CA . MET A 1 349 ? -8.465 24.510 -35.018 1.00 39.47 349 MET A CA 1
ATOM 2752 C C . MET A 1 349 ? -7.415 24.433 -36.131 1.00 39.47 349 MET A C 1
ATOM 2754 O O . MET A 1 349 ? -7.739 24.621 -37.305 1.00 39.47 349 MET A O 1
ATOM 2758 N N . ALA A 1 350 ? -6.161 24.159 -35.768 1.00 40.50 350 ALA A N 1
ATOM 2759 C CA . ALA A 1 350 ? -5.095 23.903 -36.731 1.00 40.50 350 ALA A CA 1
ATOM 2760 C C . ALA A 1 350 ? -5.401 22.627 -37.549 1.00 40.50 350 ALA A C 1
ATOM 2762 O O . ALA A 1 350 ? -5.855 21.636 -36.968 1.00 40.50 350 ALA A O 1
ATOM 2763 N N . PRO A 1 351 ? -5.173 22.613 -38.875 1.00 40.34 351 PRO A N 1
ATOM 2764 C CA . PRO A 1 351 ? -5.427 21.431 -39.688 1.00 40.34 351 PRO A CA 1
ATOM 2765 C C . PRO A 1 351 ? -4.311 20.385 -39.530 1.00 40.34 351 PRO A C 1
ATOM 2767 O O . PRO A 1 351 ? -3.131 20.714 -39.418 1.00 40.34 351 PRO A O 1
ATOM 2770 N N . ALA A 1 352 ? -4.709 19.110 -39.538 1.00 35.34 352 ALA A N 1
ATOM 2771 C CA . ALA A 1 352 ? -3.816 17.954 -39.568 1.00 35.34 352 ALA A CA 1
ATOM 2772 C C . ALA A 1 352 ? -3.015 17.896 -40.891 1.00 35.34 352 ALA A C 1
ATOM 2774 O O . ALA A 1 352 ? -3.526 18.338 -41.924 1.00 35.34 352 ALA A O 1
ATOM 2775 N N . PRO A 1 353 ? -1.784 17.349 -40.899 1.00 40.09 353 PRO A N 1
ATOM 2776 C CA . PRO A 1 353 ? -0.948 17.341 -42.094 1.00 40.09 353 PRO A CA 1
ATOM 2777 C C . PRO A 1 353 ? -1.526 16.405 -43.164 1.00 40.09 353 PRO A C 1
ATOM 2779 O O . PRO A 1 353 ? -1.724 15.211 -42.938 1.00 40.09 353 PRO A O 1
ATOM 2782 N N . ALA A 1 354 ? -1.795 16.972 -44.340 1.00 34.97 354 ALA A N 1
ATOM 2783 C CA . ALA A 1 354 ? -2.257 16.253 -45.516 1.00 34.97 354 ALA A CA 1
ATOM 2784 C C . ALA A 1 354 ? -1.113 15.460 -46.171 1.00 34.97 354 ALA A C 1
ATOM 2786 O O . ALA A 1 354 ? -0.005 15.965 -46.354 1.00 34.97 354 ALA A O 1
ATOM 2787 N N . GLN A 1 355 ? -1.422 14.223 -46.563 1.00 39.16 355 GLN A N 1
ATOM 2788 C CA . GLN A 1 355 ? -0.628 13.405 -47.477 1.00 39.16 355 GLN A CA 1
ATOM 2789 C C . GLN A 1 355 ? -0.440 14.131 -48.816 1.00 39.16 355 GLN A C 1
ATOM 2791 O O . GLN A 1 355 ? -1.419 14.490 -49.468 1.00 39.16 355 GLN A O 1
ATOM 2796 N N . ALA A 1 356 ? 0.807 14.276 -49.264 1.00 32.09 356 ALA A N 1
ATOM 2797 C CA . ALA A 1 356 ? 1.133 14.669 -50.630 1.00 32.09 356 ALA A CA 1
ATOM 2798 C C . ALA A 1 356 ? 1.820 13.497 -51.341 1.00 32.09 356 ALA A C 1
ATOM 2800 O O . ALA A 1 356 ? 2.936 13.107 -51.000 1.00 32.09 356 ALA A O 1
ATOM 2801 N N . PHE A 1 357 ? 1.137 12.931 -52.337 1.00 31.25 357 PHE A N 1
ATOM 2802 C CA . PHE A 1 357 ? 1.718 12.006 -53.305 1.00 31.25 357 PHE A CA 1
ATOM 2803 C C . PHE A 1 357 ? 2.198 12.766 -54.556 1.00 31.25 357 PHE A C 1
ATOM 2805 O O . PHE A 1 357 ? 1.417 13.478 -55.176 1.00 31.25 357 PHE A O 1
ATOM 2812 N N . ARG A 1 358 ? 3.454 12.469 -54.936 1.00 32.41 358 ARG A N 1
ATOM 2813 C CA . ARG A 1 358 ? 4.109 12.467 -56.270 1.00 32.41 358 ARG A CA 1
ATOM 2814 C C . ARG A 1 358 ? 4.260 13.764 -57.089 1.00 32.41 358 ARG A C 1
ATOM 2816 O O . ARG A 1 358 ? 3.282 14.339 -57.537 1.00 32.41 358 ARG A O 1
ATOM 2823 N N . ALA A 1 359 ? 5.495 13.995 -57.557 1.00 29.58 359 ALA A N 1
ATOM 2824 C CA . ALA A 1 359 ? 5.883 13.725 -58.954 1.00 29.58 359 ALA A CA 1
ATOM 2825 C C . ALA A 1 359 ? 7.415 13.615 -59.115 1.00 29.58 359 ALA A C 1
ATOM 2827 O O . ALA A 1 359 ? 8.178 14.247 -58.393 1.00 29.58 359 ALA A O 1
ATOM 2828 N N . ALA A 1 360 ? 7.831 12.762 -60.051 1.00 31.47 360 ALA A N 1
ATOM 2829 C CA . ALA A 1 360 ? 9.206 12.409 -60.384 1.00 31.47 360 ALA A CA 1
ATOM 2830 C C . ALA A 1 360 ? 9.867 13.415 -61.344 1.00 31.47 360 ALA A C 1
ATOM 2832 O O . ALA A 1 360 ? 9.187 13.987 -62.195 1.00 31.47 360 ALA A O 1
ATOM 2833 N N . ALA A 1 361 ? 11.198 13.517 -61.289 1.00 31.95 361 ALA A N 1
ATOM 2834 C CA . ALA A 1 361 ? 12.024 13.981 -62.402 1.00 31.95 361 ALA A CA 1
ATOM 2835 C C . ALA A 1 361 ? 13.332 13.168 -62.479 1.00 31.95 361 ALA A C 1
ATOM 2837 O O . ALA A 1 361 ? 14.153 13.161 -61.568 1.00 31.95 361 ALA A O 1
ATOM 2838 N N . VAL A 1 362 ? 13.444 12.454 -63.597 1.00 31.83 362 VAL A N 1
ATOM 2839 C CA . VAL A 1 362 ? 14.589 11.746 -64.200 1.00 31.83 362 VAL A CA 1
ATOM 2840 C C . VAL A 1 362 ? 15.645 12.784 -64.636 1.00 31.83 362 VAL A C 1
ATOM 2842 O O . VAL A 1 362 ? 15.250 13.807 -65.183 1.00 31.83 362 VAL A O 1
ATOM 2845 N N . ARG A 1 363 ? 16.953 12.677 -64.350 1.00 31.50 363 ARG A N 1
ATOM 2846 C CA . ARG A 1 363 ? 18.092 12.056 -65.098 1.00 31.50 363 ARG A CA 1
ATOM 2847 C C . ARG A 1 363 ? 19.367 12.695 -64.470 1.00 31.50 363 ARG A C 1
ATOM 2849 O O . ARG A 1 363 ? 19.267 13.829 -64.023 1.00 31.50 363 ARG A O 1
ATOM 2856 N N . GLY A 1 364 ? 20.564 12.115 -64.396 1.00 27.62 364 GLY A N 1
ATOM 2857 C CA . GLY A 1 364 ? 21.182 11.064 -65.194 1.00 27.62 364 GLY A CA 1
ATOM 2858 C C . GLY A 1 364 ? 22.505 10.558 -64.585 1.00 27.62 364 GLY A C 1
ATOM 2859 O O . GLY A 1 364 ? 22.970 11.061 -63.566 1.00 27.62 364 GLY A O 1
ATOM 2860 N N . ASP A 1 365 ? 23.023 9.528 -65.252 1.00 29.23 365 ASP A N 1
ATOM 2861 C CA . ASP A 1 365 ? 24.233 8.723 -65.035 1.00 29.23 365 ASP A CA 1
ATOM 2862 C C . ASP A 1 365 ? 25.511 9.458 -64.596 1.00 29.23 365 ASP A C 1
ATOM 2864 O O . ASP A 1 365 ? 25.828 10.526 -65.115 1.00 29.23 365 ASP A O 1
ATOM 2868 N N . SER A 1 366 ? 26.334 8.799 -63.767 1.00 28.78 366 SER A N 1
ATOM 2869 C CA . SER A 1 366 ? 27.517 8.066 -64.269 1.00 28.78 366 SER A CA 1
ATOM 2870 C C . SER A 1 366 ? 28.250 7.295 -63.157 1.00 28.78 366 SER A C 1
ATOM 2872 O O . SER A 1 366 ? 28.379 7.768 -62.031 1.00 28.78 366 SER A O 1
ATOM 2874 N N . CYS A 1 367 ? 28.725 6.103 -63.534 1.00 28.81 367 CYS A N 1
ATOM 2875 C CA . CYS A 1 367 ? 29.694 5.204 -62.889 1.00 28.81 367 CYS A CA 1
ATOM 2876 C C . CYS A 1 367 ? 30.929 5.957 -62.327 1.00 28.81 367 CYS A C 1
ATOM 2878 O O . CYS A 1 367 ? 31.242 7.038 -62.810 1.00 28.81 367 CYS A O 1
ATOM 2880 N N . GLU A 1 368 ? 31.659 5.482 -61.308 1.00 29.70 368 GLU A N 1
ATOM 2881 C CA . GLU A 1 368 ? 32.546 4.310 -61.374 1.00 29.70 368 GLU A CA 1
ATOM 2882 C C . GLU A 1 368 ? 32.873 3.658 -60.007 1.00 29.70 368 GLU A C 1
ATOM 2884 O O . GLU A 1 368 ? 32.807 4.265 -58.940 1.00 29.70 368 GLU A O 1
ATOM 2889 N N . HIS A 1 369 ? 33.251 2.381 -60.122 1.00 30.11 369 HIS A N 1
ATOM 2890 C CA . HIS A 1 369 ? 33.894 1.461 -59.178 1.00 30.11 369 HIS A CA 1
ATOM 2891 C C . HIS A 1 369 ? 35.036 2.110 -58.355 1.00 30.11 369 HIS A C 1
ATOM 2893 O O . HIS A 1 369 ? 35.738 2.985 -58.847 1.00 30.11 369 HIS A O 1
ATOM 2899 N N . SER A 1 370 ? 35.353 1.680 -57.124 1.00 30.94 370 SER A N 1
ATOM 2900 C CA . SER A 1 370 ? 36.266 0.542 -56.894 1.00 30.94 370 SER A CA 1
ATOM 2901 C C . SER A 1 370 ? 36.423 0.187 -55.401 1.00 30.94 370 SER A C 1
ATOM 2903 O O . SER A 1 370 ? 36.786 1.032 -54.593 1.00 30.94 370 SER A O 1
ATOM 2905 N N . LEU A 1 371 ? 36.183 -1.096 -55.099 1.00 33.03 371 LEU A N 1
ATOM 2906 C CA . LEU A 1 371 ? 37.028 -2.048 -54.351 1.00 33.03 371 LEU A CA 1
ATOM 2907 C C . LEU A 1 371 ? 37.727 -1.613 -53.041 1.00 33.03 371 LEU A C 1
ATOM 2909 O O . LEU A 1 371 ? 38.694 -0.860 -53.055 1.00 33.03 371 LEU A O 1
ATOM 2913 N N . LEU A 1 372 ? 37.377 -2.301 -51.947 1.00 33.78 372 LEU A N 1
ATOM 2914 C CA . LEU A 1 372 ? 38.294 -2.621 -50.844 1.00 33.78 372 LEU A CA 1
ATOM 2915 C C . LEU A 1 372 ? 38.248 -4.138 -50.573 1.00 33.78 372 LEU A C 1
ATOM 2917 O O . LEU A 1 372 ? 37.147 -4.696 -50.510 1.00 33.78 372 LEU A O 1
ATOM 2921 N N . PRO A 1 373 ? 39.400 -4.824 -50.445 1.00 46.78 373 PRO A N 1
ATOM 2922 C CA . PRO A 1 373 ? 39.442 -6.250 -50.158 1.00 46.78 373 PRO A CA 1
ATOM 2923 C C . PRO A 1 373 ? 39.415 -6.533 -48.650 1.00 46.78 373 PRO A C 1
ATOM 2925 O O . PRO A 1 373 ? 39.798 -5.701 -47.829 1.00 46.78 373 PRO A O 1
ATOM 2928 N N . LYS A 1 374 ? 38.969 -7.747 -48.320 1.00 42.03 374 LYS A N 1
ATOM 2929 C CA . LYS A 1 374 ? 39.154 -8.397 -47.020 1.00 42.03 374 LYS A CA 1
ATOM 2930 C C . LYS A 1 374 ? 40.580 -8.938 -46.907 1.00 42.03 374 LYS A C 1
ATOM 2932 O O . LYS A 1 374 ? 41.004 -9.646 -47.817 1.00 42.03 374 LYS A O 1
ATOM 2937 N N . GLU A 1 375 ? 41.208 -8.706 -45.762 1.00 38.94 375 GLU A N 1
ATOM 2938 C CA . GLU A 1 375 ? 41.616 -9.749 -44.804 1.00 38.94 375 GLU A CA 1
ATOM 2939 C C . GLU A 1 375 ? 41.556 -9.179 -43.386 1.00 38.94 375 GLU A C 1
ATOM 2941 O O . GLU A 1 375 ? 41.954 -8.004 -43.211 1.00 38.94 375 GLU A O 1
#

Foldseek 3Di:
DAEAEEQDDQVVVVVVCCVVCVPPDCVVPQAYEYEHEYEPDPDPDDDDDDDDDDPPPPQPDDDNYGYHYHYFYPDPVRVLQVVLVVVQPPWPPDQDDKDWFDFLDPDDDDDPPDGTDIDTHTDGQFWDQLVVVPPPPDPDPDPDPVPSVHPPQDDDPPDDWDKAFDDKDALVRDDPSQWDDDKDKAAQDPDPVDDPVCSVVSNVVLLVVLVVCVVRNIKTKIKIDDPDQDPPDNDDDIWIWIWDHDPVSIIMITTGHDPSTTRDDDDDDDDPDDPPVVVVRVVSSVVPDDDDPDDDCVVDDPCVVVVVCCVVPPPPPDPDPDPDDDDDDDDDDDDDDDDDDDDDDDDDDDDDDDDDDDDDDDDDDDDDDDDDDDD

InterPro domains:
  IPR033587 Meiosis 1 arrest protein [PTHR28642] (2-372)
  IPR060158 Meiosis 1 arrest protein, N-terminal domain [PF28287] (1-87)

Sequence (375 aa):
QVTILTSQSSKEMVKQLEKKLKDIDLVSLRRIQVIAVSKRDLLEPEEQCSPADESSSSEAAILGMDIDVQTVEDSVLSLEMLFKTWLHDCSTEREHLHLLLPSGGLGHATAPKTTPICLKCDLQERLLDPALLSVTMDGTVRAADVNSPCQMAAWPATVLYKLRVVKALRSEGVCESVVYGLPFIIKPTSCWQLDWDELEINQHSFHALCHSLLERKWMLLAKREPQHTSPNWNIVVHSHYIIVPSDSATLLVKAVAVRELLLPSAFPALLAEQPKRVLGPIESALNSLEVEVAYNPLHLKSNLYKYLKSVLYKPLHRQQAQPRDQRPERHQPKQHQSRARATVAPLLMAPAPAQAFRAAAVRGDSCEHSLLPKE

pLDDT: mean 72.34, std 23.25, range [25.62, 98.0]

Organism: Podiceps cristatus (NCBI:txid345573)

Radius of gyration: 34.95 Å; chains: 1; bounding box: 92×80×116 Å

Secondary structure (DSSP, 8-state):
-EEEEESS-HHHHHHHHHHHHTTS--TT---EEEEEEE-------PPP-------------BTTB-EEEEEEESSHHHHHHHHHHHHHGGG-SS--EEEEEPP-----S-S--PPPEEEEE-----B--TTTT----SSS--S--TT-TT--SS--TTS---EEEEEEEEGGG--GGGEEEEEEEE-----TTS-HHHHHHHHHHHHHHHHHHHHHTEEEEEEEPPS---TT-------EEEEEEETTTEEEEEEE--GGGBPP---PPPPS---HHHHHHHHHHHHTS---SS--GGG----HHHHHHHHHT--S--------------------------PPPPP-PPPPPPP--------------------